Protein AF-X8DAQ8-F1 (afdb_monomer_lite)

Foldseek 3Di:
DCVQLNCALLNDDDPVNVVLCVLQCVLVDPVVVVVLVPVPQVVLQCVLCVVCVVVVDDPCLVSPLQQRLLRSVCVQQVHDPVCSVVLSVLLVQLVCCLPPVVSNNVSSVVLLVVLVVVLVVCLVPNDNHSSVSLNPGDDPNDHDDSSHSSSHSSVVNSVSRQQRSVLVVQLVVVCVVPVVNVVVCVVDVVCVVVSSVVSCVVDNSDPDDDDFDCAFDADPNDTDHGDDPDPPDDPPPDPDDDDPDPDDPDDDDDDDDDD

Radius of gyration: 21.94 Å; chains: 1; bounding box: 78×51×59 Å

Structure (mmCIF, N/CA/C/O backbone):
data_AF-X8DAQ8-F1
#
_entry.id   AF-X8DAQ8-F1
#
loop_
_atom_site.group_PDB
_atom_site.id
_atom_site.type_symbol
_atom_site.label_atom_id
_atom_site.label_alt_id
_atom_site.label_comp_id
_atom_site.label_asym_id
_atom_site.label_entity_id
_atom_site.label_seq_id
_atom_site.pdbx_PDB_ins_code
_atom_site.Cartn_x
_atom_site.Cartn_y
_atom_site.Cartn_z
_atom_site.occupancy
_atom_site.B_iso_or_equiv
_atom_site.auth_seq_id
_atom_site.auth_comp_id
_atom_site.auth_asym_id
_atom_site.auth_atom_id
_atom_site.pdbx_PDB_model_num
ATOM 1 N N . MET A 1 1 ? -2.170 10.770 13.118 1.00 60.72 1 MET A N 1
ATOM 2 C CA . MET A 1 1 ? -3.145 10.767 12.004 1.00 60.72 1 MET A CA 1
ATOM 3 C C . MET A 1 1 ? -4.575 10.579 12.511 1.00 60.72 1 MET A C 1
ATOM 5 O O . MET A 1 1 ? -5.495 10.818 11.743 1.00 60.72 1 MET A O 1
ATOM 9 N N . GLY A 1 2 ? -4.765 10.246 13.795 1.00 69.12 2 GLY A N 1
ATOM 10 C CA . GLY A 1 2 ? -6.047 10.038 14.473 1.00 69.12 2 GLY A CA 1
ATOM 11 C C . GLY A 1 2 ? -7.200 10.975 14.096 1.00 69.12 2 GLY A C 1
ATOM 12 O O . GLY A 1 2 ? -8.256 10.475 13.724 1.00 69.12 2 GLY A O 1
ATOM 13 N N . PRO A 1 3 ? -7.033 12.312 14.102 1.00 70.69 3 PRO A N 1
ATOM 14 C CA . PRO A 1 3 ? -8.122 13.223 13.728 1.00 70.69 3 PRO A CA 1
ATOM 15 C C . PRO A 1 3 ? -8.557 13.113 12.258 1.00 70.69 3 PRO A C 1
ATOM 17 O O . PRO A 1 3 ? -9.674 13.482 11.912 1.00 70.69 3 PRO A O 1
ATOM 20 N N . VAL A 1 4 ? -7.674 12.607 11.396 1.00 77.81 4 VAL A N 1
ATOM 21 C CA . VAL A 1 4 ? -7.887 12.483 9.952 1.00 77.81 4 VAL A CA 1
ATOM 22 C C . VAL A 1 4 ? -8.410 11.095 9.621 1.00 77.81 4 VAL A C 1
ATOM 24 O O . VAL A 1 4 ? -9.483 10.962 9.051 1.00 77.81 4 VAL A O 1
ATOM 27 N N . MET A 1 5 ? -7.688 10.042 9.994 1.00 81.81 5 MET A N 1
ATOM 28 C CA . MET A 1 5 ? -8.031 8.670 9.609 1.00 81.81 5 MET A CA 1
ATOM 29 C C . MET A 1 5 ? -8.895 7.951 10.651 1.00 81.81 5 MET A C 1
ATOM 31 O O . MET A 1 5 ? -9.480 6.929 10.338 1.00 81.81 5 MET A O 1
ATOM 35 N N . GLY A 1 6 ? -9.037 8.479 11.866 1.00 84.25 6 GLY A N 1
ATOM 36 C CA . GLY A 1 6 ? -9.518 7.707 13.013 1.00 84.25 6 GLY A CA 1
ATOM 37 C C . GLY A 1 6 ? -8.377 6.947 13.689 1.00 84.25 6 GLY A C 1
ATOM 38 O O . GLY A 1 6 ? -7.219 7.045 13.280 1.00 84.25 6 GLY A O 1
ATOM 39 N N . ARG A 1 7 ? -8.698 6.204 14.750 1.00 85.88 7 ARG A N 1
ATOM 40 C CA . ARG A 1 7 ? -7.713 5.463 15.546 1.00 85.88 7 ARG A CA 1
ATOM 41 C C . ARG A 1 7 ? -7.257 4.220 14.783 1.00 85.88 7 ARG A C 1
ATOM 43 O O . ARG A 1 7 ? -7.925 3.192 14.787 1.00 85.88 7 ARG A O 1
ATOM 50 N N . THR A 1 8 ? -6.145 4.347 14.067 1.00 88.75 8 THR A N 1
ATOM 51 C CA . THR A 1 8 ? -5.667 3.296 13.154 1.00 88.75 8 THR A CA 1
ATOM 52 C C . THR A 1 8 ? -4.827 2.242 13.869 1.00 88.75 8 THR A C 1
ATOM 54 O O . THR A 1 8 ? -4.268 2.503 14.932 1.00 88.75 8 THR A O 1
ATOM 57 N N . LEU A 1 9 ? -4.624 1.087 13.224 1.00 88.62 9 LEU A N 1
ATOM 58 C CA . LEU A 1 9 ? -3.734 0.034 13.720 1.00 88.62 9 LEU A CA 1
ATOM 59 C C . LEU A 1 9 ? -2.313 0.543 14.033 1.00 88.62 9 LEU A C 1
ATOM 61 O O . LEU A 1 9 ? -1.682 0.054 14.961 1.00 88.62 9 LEU A O 1
ATOM 65 N N . LEU A 1 10 ? -1.820 1.555 13.309 1.00 88.38 10 LEU A N 1
ATOM 66 C CA . LEU A 1 10 ? -0.493 2.137 13.544 1.00 88.38 10 LEU A CA 1
ATOM 67 C C . LEU A 1 10 ? -0.393 2.956 14.843 1.00 88.38 10 LEU A C 1
ATOM 69 O O . LEU A 1 10 ? 0.714 3.276 15.270 1.00 88.38 10 LEU A O 1
ATOM 73 N N . GLU A 1 11 ? -1.528 3.317 15.443 1.00 85.62 11 GLU A N 1
ATOM 74 C CA . GLU A 1 11 ? -1.626 4.110 16.676 1.00 85.62 11 GLU A CA 1
ATOM 75 C C . GLU A 1 11 ? -1.989 3.247 17.899 1.00 85.62 11 GLU A C 1
ATOM 77 O O . GLU A 1 11 ? -2.034 3.754 19.019 1.00 85.62 11 GLU A O 1
ATOM 82 N N . LEU A 1 12 ? -2.262 1.953 17.697 1.00 89.50 12 LEU A N 1
ATOM 83 C CA . LEU A 1 12 ? -2.579 1.009 18.765 1.00 89.50 12 LEU A CA 1
ATOM 84 C C . LEU A 1 12 ? -1.308 0.371 19.334 1.00 89.50 12 LEU A C 1
ATOM 86 O O . LEU A 1 12 ? -0.326 0.146 18.627 1.00 89.50 12 LEU A O 1
ATOM 90 N N . GLU A 1 13 ? -1.360 -0.015 20.608 1.00 89.94 13 GLU A N 1
ATOM 91 C CA . GLU A 1 13 ? -0.249 -0.663 21.307 1.00 89.94 13 GLU A CA 1
ATOM 92 C C . GLU A 1 13 ? -0.685 -1.983 21.964 1.00 89.94 13 GLU A C 1
ATOM 94 O O . GLU A 1 13 ? -1.869 -2.258 22.171 1.00 89.94 13 GLU A O 1
ATOM 99 N N . GLY A 1 14 ? 0.289 -2.832 22.301 1.00 92.19 14 GLY A N 1
ATOM 100 C CA . GLY A 1 14 ? 0.079 -3.994 23.165 1.00 92.19 14 GLY A CA 1
ATOM 101 C C . GLY A 1 14 ? -1.035 -4.948 22.714 1.00 92.19 14 GLY A C 1
ATOM 102 O O . GLY A 1 14 ? -1.012 -5.478 21.602 1.00 92.19 14 GLY A O 1
ATOM 103 N N . ALA A 1 15 ? -1.962 -5.242 23.630 1.00 91.50 15 ALA A N 1
ATOM 104 C CA . ALA A 1 15 ? -3.052 -6.192 23.404 1.00 91.50 15 ALA A CA 1
ATOM 105 C C . ALA A 1 15 ? -4.083 -5.678 22.392 1.00 91.50 15 ALA A C 1
ATOM 107 O O . ALA A 1 15 ? -4.555 -6.454 21.568 1.00 91.50 15 ALA A O 1
ATOM 108 N N . GLU A 1 16 ? -4.366 -4.377 22.409 1.00 89.81 16 GLU A N 1
ATOM 109 C CA . GLU A 1 16 ? -5.332 -3.747 21.511 1.00 89.81 16 GLU A CA 1
ATOM 110 C C . GLU A 1 16 ? -4.856 -3.801 20.056 1.00 89.81 16 GLU A C 1
ATOM 112 O O . GLU A 1 16 ? -5.595 -4.233 19.173 1.00 89.81 16 GLU A O 1
ATOM 117 N N . HIS A 1 17 ? -3.574 -3.493 19.817 1.00 92.38 17 HIS A N 1
ATOM 118 C CA . HIS A 1 17 ? -2.960 -3.682 18.502 1.00 92.38 17 HIS A CA 1
ATOM 119 C C . HIS A 1 17 ? -3.057 -5.137 18.038 1.00 92.38 17 HIS A C 1
ATOM 121 O O . HIS A 1 17 ? -3.387 -5.396 16.885 1.00 92.38 17 HIS A O 1
ATOM 127 N N . ARG A 1 18 ? -2.776 -6.108 18.920 1.00 91.81 18 ARG A N 1
ATOM 128 C CA . ARG A 1 18 ? -2.846 -7.533 18.558 1.00 91.81 18 ARG A CA 1
ATOM 129 C C . ARG A 1 18 ? -4.266 -7.964 18.196 1.00 91.81 18 ARG A C 1
ATOM 131 O O . ARG A 1 18 ? -4.416 -8.656 17.195 1.00 91.81 18 ARG A O 1
ATOM 138 N N . ALA A 1 19 ? -5.269 -7.542 18.963 1.00 89.19 19 ALA A N 1
ATOM 139 C CA . ALA A 1 19 ? -6.670 -7.866 18.705 1.00 89.19 19 ALA A CA 1
ATOM 140 C C . ALA A 1 19 ? -7.154 -7.257 17.379 1.00 89.19 19 ALA A C 1
ATOM 142 O O . ALA A 1 19 ? -7.627 -7.980 16.504 1.00 89.19 19 ALA A O 1
ATOM 143 N N . SER A 1 20 ? -6.932 -5.954 17.175 1.00 88.06 20 SER A N 1
ATOM 144 C CA . SER A 1 20 ? -7.289 -5.276 15.922 1.00 88.06 20 SER A CA 1
ATOM 145 C C . SER A 1 20 ? -6.539 -5.872 14.721 1.00 88.06 20 SER A C 1
ATOM 147 O O . SER A 1 20 ? -7.142 -6.178 13.691 1.00 88.06 20 SER A O 1
ATOM 149 N N . ARG A 1 21 ? -5.233 -6.156 14.863 1.00 91.12 21 ARG A N 1
ATOM 150 C CA . ARG A 1 21 ? -4.435 -6.814 13.814 1.00 91.12 21 ARG A CA 1
ATOM 151 C C . ARG A 1 21 ? -4.971 -8.199 13.476 1.00 91.12 21 ARG A C 1
ATOM 153 O O . ARG A 1 21 ? -4.962 -8.566 12.303 1.00 91.12 21 ARG A O 1
ATOM 160 N N . ALA A 1 22 ? -5.407 -8.970 14.469 1.00 89.12 22 ALA A N 1
ATOM 161 C CA . ALA A 1 22 ? -5.954 -10.303 14.250 1.00 89.12 22 ALA A CA 1
ATOM 162 C C . ALA A 1 22 ? -7.235 -10.254 13.404 1.00 89.12 22 ALA A C 1
ATOM 164 O O . ALA A 1 22 ? -7.388 -11.093 12.524 1.00 89.12 22 ALA A O 1
ATOM 165 N N . LEU A 1 23 ? -8.088 -9.239 13.588 1.00 87.69 23 LEU A N 1
ATOM 166 C CA . LEU A 1 23 ? -9.325 -9.064 12.814 1.00 87.69 23 LEU A CA 1
ATOM 167 C C . LEU A 1 23 ? -9.078 -8.706 11.339 1.00 87.69 23 LEU A C 1
ATOM 169 O O . LEU A 1 23 ? -9.885 -9.061 10.483 1.00 87.69 23 LEU A O 1
ATOM 173 N N . VAL A 1 24 ? -7.971 -8.027 11.019 1.00 87.50 24 VAL A N 1
ATOM 174 C CA . VAL A 1 24 ? -7.673 -7.575 9.641 1.00 87.50 24 VAL A CA 1
ATOM 175 C C . VAL A 1 24 ? -6.665 -8.454 8.895 1.00 87.50 24 VAL A C 1
ATOM 177 O O . VAL A 1 24 ? -6.648 -8.470 7.667 1.00 87.50 24 VAL A O 1
ATOM 180 N N . SER A 1 25 ? -5.815 -9.202 9.607 1.00 86.75 25 SER A N 1
ATOM 181 C CA . SER A 1 25 ? -4.764 -10.039 9.000 1.00 86.75 25 SER A CA 1
ATOM 182 C C . SER A 1 25 ? -5.277 -11.150 8.068 1.00 86.75 25 SER A C 1
ATOM 184 O O . SER A 1 25 ? -4.593 -11.418 7.076 1.00 86.75 25 SER A O 1
ATOM 186 N N . PRO A 1 26 ? -6.440 -11.797 8.308 1.00 85.25 26 PRO A N 1
ATOM 187 C CA . PRO A 1 26 ? -6.986 -12.800 7.392 1.00 85.25 26 PRO A CA 1
ATOM 188 C C . PRO A 1 26 ? -7.178 -12.275 5.967 1.00 85.25 26 PRO A C 1
ATOM 190 O O . PRO A 1 26 ? -6.996 -13.031 5.012 1.00 85.25 26 PRO A O 1
ATOM 193 N N . SER A 1 27 ? -7.442 -10.974 5.820 1.00 83.88 27 SER A N 1
ATOM 194 C CA . SER A 1 27 ? -7.577 -10.292 4.533 1.00 83.88 27 SER A CA 1
ATOM 195 C C . SER A 1 27 ? -6.254 -10.112 3.776 1.00 83.88 27 SER A C 1
ATOM 197 O O . SER A 1 27 ? -6.266 -9.596 2.668 1.00 83.88 27 SER A O 1
ATOM 199 N N . PHE A 1 28 ? -5.113 -10.519 4.345 1.00 84.88 28 PHE A N 1
ATOM 200 C CA . PHE A 1 28 ? -3.781 -10.431 3.724 1.00 84.88 28 PHE A CA 1
ATOM 201 C C . PHE A 1 28 ? -3.002 -11.753 3.812 1.00 84.88 28 PHE A C 1
ATOM 203 O O . PHE A 1 28 ? -1.773 -11.772 3.749 1.00 84.88 28 PHE A O 1
ATOM 210 N N . ARG A 1 29 ? -3.699 -12.882 3.989 1.00 84.31 29 ARG A N 1
ATOM 211 C CA . ARG A 1 29 ? -3.071 -14.212 4.039 1.00 84.31 29 ARG A CA 1
ATOM 212 C C . ARG A 1 29 ? -2.423 -14.589 2.701 1.00 84.31 29 ARG A C 1
ATOM 214 O O . ARG A 1 29 ? -2.932 -14.232 1.643 1.00 84.31 29 ARG A O 1
ATOM 221 N N . THR A 1 30 ? -1.350 -15.382 2.748 1.00 79.75 30 THR A N 1
ATOM 222 C CA . THR A 1 30 ? -0.538 -15.772 1.577 1.00 79.75 30 THR A CA 1
ATOM 223 C C . THR A 1 30 ? -1.363 -16.298 0.404 1.00 79.75 30 THR A C 1
ATOM 225 O O . THR A 1 30 ? -1.152 -15.867 -0.722 1.00 79.75 30 THR A O 1
ATOM 228 N N . THR A 1 31 ? -2.350 -17.158 0.662 1.00 79.62 31 THR A N 1
ATOM 229 C CA . THR A 1 31 ? -3.203 -17.726 -0.393 1.00 79.62 31 THR A CA 1
ATOM 230 C C . THR A 1 31 ? -4.009 -16.665 -1.144 1.00 79.62 31 THR A C 1
ATOM 232 O O . THR A 1 31 ? -4.203 -16.768 -2.350 1.00 79.62 31 THR A O 1
ATOM 235 N N . LEU A 1 32 ? -4.456 -15.616 -0.449 1.00 85.06 32 LEU A N 1
ATOM 236 C CA . LEU A 1 32 ? -5.177 -14.506 -1.065 1.00 85.06 32 LEU A CA 1
ATOM 237 C C . LEU A 1 32 ? -4.227 -13.599 -1.857 1.00 85.06 32 LEU A C 1
ATOM 239 O O . LEU A 1 32 ? -4.583 -13.147 -2.938 1.00 85.06 32 LEU A O 1
ATOM 243 N N . LEU A 1 33 ? -3.002 -13.397 -1.361 1.00 87.06 33 LEU A N 1
ATOM 244 C CA . LEU A 1 33 ? -1.958 -12.662 -2.081 1.00 87.06 33 LEU A CA 1
ATOM 245 C C . LEU A 1 33 ? -1.550 -13.369 -3.382 1.00 87.06 33 LEU A C 1
ATOM 247 O O . LEU A 1 33 ? -1.360 -12.705 -4.397 1.00 87.06 33 LEU A O 1
ATOM 251 N N . GLU A 1 34 ? -1.439 -14.699 -3.369 1.00 88.50 34 GLU A N 1
ATOM 252 C CA . GLU A 1 34 ? -1.172 -15.504 -4.569 1.00 88.50 34 GLU A CA 1
ATOM 253 C C . GLU A 1 34 ? -2.309 -15.386 -5.585 1.00 88.50 34 GLU A C 1
ATOM 255 O O . GLU A 1 34 ? -2.043 -15.145 -6.761 1.00 88.50 34 GLU A O 1
ATOM 260 N N . ARG A 1 35 ? -3.569 -15.450 -5.130 1.00 89.38 35 ARG A N 1
ATOM 261 C CA . ARG A 1 35 ? -4.736 -15.224 -5.994 1.00 89.38 35 ARG A CA 1
ATOM 262 C C . ARG A 1 35 ? -4.732 -13.817 -6.594 1.00 89.38 35 ARG A C 1
ATOM 264 O O . ARG A 1 35 ? -4.900 -13.651 -7.797 1.00 89.38 35 ARG A O 1
ATOM 271 N N . TRP A 1 36 ? -4.503 -12.791 -5.773 1.00 90.88 36 TRP A N 1
ATOM 272 C CA . TRP A 1 36 ? -4.425 -11.409 -6.248 1.00 90.88 36 TRP A CA 1
ATOM 273 C C . TRP A 1 36 ? -3.281 -11.198 -7.225 1.00 90.88 36 TRP A C 1
ATOM 275 O O . TRP A 1 36 ? -3.431 -10.419 -8.160 1.00 90.88 36 TRP A O 1
ATOM 285 N N . ARG A 1 37 ? -2.149 -11.879 -7.041 1.00 90.50 37 ARG A N 1
ATOM 286 C CA . ARG A 1 37 ? -1.042 -11.799 -7.986 1.00 90.50 37 ARG A CA 1
ATOM 287 C C . ARG A 1 37 ? -1.507 -12.180 -9.394 1.00 90.50 37 ARG A C 1
ATOM 289 O O . ARG A 1 37 ? -1.365 -11.355 -10.293 1.00 90.50 37 ARG A O 1
ATOM 296 N N . SER A 1 38 ? -2.059 -13.380 -9.565 1.00 90.25 38 SER A N 1
ATOM 297 C CA . SER A 1 38 ? -2.419 -13.908 -10.887 1.00 90.25 38 SER A CA 1
ATOM 298 C C . SER A 1 38 ? -3.680 -13.266 -11.466 1.00 90.25 38 SER A C 1
ATOM 300 O O . SER A 1 38 ? -3.719 -12.928 -12.642 1.00 90.25 38 SER A O 1
ATOM 302 N N . GLU A 1 39 ? -4.720 -13.069 -10.656 1.00 91.06 39 GLU A N 1
ATOM 303 C CA . GLU A 1 39 ? -6.033 -12.633 -11.157 1.00 91.06 39 GLU A CA 1
ATOM 304 C C . GLU A 1 39 ? -6.176 -11.110 -11.261 1.00 91.06 39 GLU A C 1
ATOM 306 O O . GLU A 1 39 ? -7.078 -10.612 -11.936 1.00 91.06 39 GLU A O 1
ATOM 311 N N . LEU A 1 40 ? -5.318 -10.351 -10.574 1.00 92.56 40 LEU A N 1
ATOM 312 C CA . LEU A 1 40 ? -5.508 -8.913 -10.401 1.00 92.56 40 LEU A CA 1
ATOM 313 C C . LEU A 1 40 ? -4.248 -8.106 -10.710 1.00 92.56 40 LEU A C 1
ATOM 315 O O . LEU A 1 40 ? -4.326 -7.173 -11.506 1.00 92.56 40 LEU A O 1
ATOM 319 N N . VAL A 1 41 ? -3.099 -8.435 -10.118 1.00 95.06 41 VAL A N 1
ATOM 320 C CA . VAL A 1 41 ? -1.866 -7.653 -10.298 1.00 95.06 41 VAL A CA 1
ATOM 321 C C . VAL A 1 41 ? -1.307 -7.841 -11.703 1.00 95.06 41 VAL A C 1
ATOM 323 O O . VAL A 1 41 ? -1.060 -6.841 -12.370 1.00 95.06 41 VAL A O 1
ATOM 326 N N . GLU A 1 42 ? -1.142 -9.085 -12.161 1.00 95.38 42 GLU A N 1
ATOM 327 C CA . GLU A 1 42 ? -0.636 -9.389 -13.509 1.00 95.38 42 GLU A CA 1
ATOM 328 C C . GLU A 1 42 ? -1.552 -8.779 -14.580 1.00 95.38 42 GLU A C 1
ATOM 330 O O . GLU A 1 42 ? -1.082 -8.002 -15.404 1.00 95.38 42 GLU A O 1
ATOM 335 N N . VAL A 1 43 ? -2.873 -8.959 -14.457 1.00 95.06 43 VAL A N 1
ATOM 336 C CA . VAL A 1 43 ? -3.867 -8.352 -15.363 1.00 95.06 43 VAL A CA 1
ATOM 337 C C . VAL A 1 43 ? -3.750 -6.825 -15.422 1.00 95.06 43 VAL A C 1
ATOM 339 O O . VAL A 1 43 ? -3.721 -6.247 -16.506 1.00 95.06 43 VAL A O 1
ATOM 342 N N . VAL A 1 44 ? -3.681 -6.145 -14.271 1.00 95.12 44 VAL A N 1
ATOM 343 C CA . VAL A 1 44 ? -3.544 -4.678 -14.236 1.00 95.12 44 VAL A CA 1
ATOM 344 C C . VAL A 1 44 ? -2.217 -4.240 -14.853 1.00 95.12 44 VAL A C 1
ATOM 346 O O . VAL A 1 44 ? -2.184 -3.251 -15.582 1.00 95.12 44 VAL A O 1
ATOM 349 N N . VAL A 1 45 ? -1.123 -4.939 -14.558 1.00 96.56 45 VAL A N 1
ATOM 350 C CA . VAL A 1 45 ? 0.205 -4.613 -15.088 1.00 96.56 45 VAL A CA 1
ATOM 351 C C . VAL A 1 45 ? 0.238 -4.776 -16.607 1.00 96.56 45 VAL A C 1
ATOM 353 O O . VAL A 1 45 ? 0.666 -3.842 -17.288 1.00 96.56 45 VAL A O 1
ATOM 356 N N . ASP A 1 46 ? -0.278 -5.885 -17.129 1.00 97.19 46 ASP A N 1
ATOM 357 C CA . ASP A 1 46 ? -0.337 -6.169 -18.564 1.00 97.19 46 ASP A CA 1
ATOM 358 C C . ASP A 1 46 ? -1.226 -5.148 -19.290 1.00 97.19 46 ASP A C 1
ATOM 360 O O . ASP A 1 46 ? -0.765 -4.498 -20.229 1.00 97.19 46 ASP A O 1
ATOM 364 N N . GLU A 1 47 ? -2.439 -4.873 -18.776 1.00 95.69 47 GLU A N 1
ATOM 365 C CA . GLU A 1 47 ? -3.338 -3.832 -19.311 1.00 95.69 47 GLU A CA 1
ATOM 366 C C . GLU A 1 47 ? -2.634 -2.467 -19.416 1.00 95.69 47 GLU A C 1
ATOM 368 O O . GLU A 1 47 ? -2.875 -1.696 -20.347 1.00 95.69 47 GLU A O 1
ATOM 373 N N . LEU A 1 48 ? -1.795 -2.113 -18.437 1.00 95.88 48 LEU A N 1
ATOM 374 C CA . LEU A 1 48 ? -1.091 -0.834 -18.434 1.00 95.88 48 LEU A CA 1
ATOM 375 C C . LEU A 1 48 ? 0.056 -0.814 -19.444 1.00 95.88 48 LEU A C 1
ATOM 377 O O . LEU A 1 48 ? 0.202 0.197 -20.139 1.00 95.88 48 LEU A O 1
ATOM 381 N N . ILE A 1 49 ? 0.834 -1.899 -19.520 1.00 97.62 49 ILE A N 1
ATOM 382 C CA . ILE A 1 49 ? 1.972 -2.058 -20.434 1.00 97.62 49 ILE A CA 1
ATOM 383 C C . ILE A 1 49 ? 1.502 -2.067 -21.890 1.00 97.62 49 ILE A C 1
ATOM 385 O O . ILE A 1 49 ? 2.064 -1.338 -22.714 1.00 97.62 49 ILE A O 1
ATOM 389 N N . ASP A 1 50 ? 0.427 -2.789 -22.203 1.00 97.81 50 ASP A N 1
ATOM 390 C CA . ASP A 1 50 ? -0.116 -2.922 -23.561 1.00 97.81 50 ASP A CA 1
ATOM 391 C C . ASP A 1 50 ? -0.518 -1.580 -24.187 1.00 97.81 50 ASP A C 1
ATOM 393 O O . ASP A 1 50 ? -0.451 -1.397 -25.405 1.00 97.81 50 ASP A O 1
ATOM 397 N N . ARG A 1 51 ? -0.865 -0.578 -23.368 1.00 96.19 51 ARG A N 1
ATOM 398 C CA . ARG A 1 51 ? -1.201 0.774 -23.853 1.00 96.19 51 ARG A CA 1
ATOM 399 C C . ARG A 1 51 ? -0.003 1.525 -24.420 1.00 96.19 51 ARG A C 1
ATOM 401 O O . ARG A 1 51 ? -0.182 2.444 -25.221 1.00 96.19 51 ARG A O 1
ATOM 408 N N . PHE A 1 52 ? 1.213 1.196 -23.988 1.00 97.19 52 PHE A N 1
ATOM 409 C CA . PHE A 1 52 ? 2.411 1.926 -24.393 1.00 97.19 52 PHE A CA 1
ATOM 410 C C . PHE A 1 52 ? 3.463 1.086 -25.104 1.00 97.19 52 PHE A C 1
ATOM 412 O O . PHE A 1 52 ? 4.240 1.662 -25.868 1.00 97.19 52 PHE A O 1
ATOM 419 N N . ALA A 1 53 ? 3.465 -0.235 -24.932 1.00 97.38 53 ALA A N 1
ATOM 420 C CA . ALA A 1 53 ? 4.418 -1.128 -25.580 1.00 97.38 53 ALA A CA 1
ATOM 421 C C . ALA A 1 53 ? 4.477 -0.945 -27.115 1.00 97.38 53 ALA A C 1
ATOM 423 O O . ALA A 1 53 ? 5.587 -0.773 -27.626 1.00 97.38 53 ALA A O 1
ATOM 424 N N . PRO A 1 54 ? 3.352 -0.821 -27.860 1.00 97.94 54 PRO A N 1
ATOM 425 C CA . PRO A 1 54 ? 3.393 -0.613 -29.314 1.00 97.94 54 PRO A CA 1
ATOM 426 C C . PRO A 1 54 ? 4.058 0.700 -29.750 1.00 97.94 54 PRO A C 1
ATOM 428 O O . PRO A 1 54 ? 4.517 0.818 -30.882 1.00 97.94 54 PRO A O 1
ATOM 431 N N . ARG A 1 55 ? 4.114 1.708 -28.867 1.00 97.50 55 ARG A N 1
ATOM 432 C CA . ARG A 1 55 ? 4.752 3.001 -29.162 1.00 97.50 55 ARG A CA 1
ATOM 433 C C . ARG A 1 55 ? 6.274 2.954 -29.008 1.00 97.50 55 ARG A C 1
ATOM 435 O O . ARG A 1 55 ? 6.940 3.894 -29.440 1.00 97.50 55 ARG A O 1
ATOM 442 N N . GLY A 1 56 ? 6.813 1.930 -28.338 1.00 95.94 56 GLY A N 1
ATOM 443 C CA . GLY A 1 56 ? 8.240 1.805 -28.021 1.00 95.94 56 GLY A CA 1
ATOM 444 C C . GLY A 1 56 ? 8.781 2.868 -27.053 1.00 95.94 56 GLY A C 1
ATOM 445 O O . GLY A 1 56 ? 9.991 2.969 -26.876 1.00 95.94 56 GLY A O 1
ATOM 446 N N . ARG A 1 57 ? 7.909 3.685 -26.445 1.00 96.25 57 ARG A N 1
ATOM 447 C CA . ARG A 1 57 ? 8.264 4.735 -25.477 1.00 96.25 57 ARG A CA 1
ATOM 448 C C . ARG A 1 57 ? 7.109 5.022 -24.518 1.00 96.25 57 ARG A C 1
ATOM 450 O O . ARG A 1 57 ? 5.947 4.924 -24.915 1.00 96.25 57 ARG A O 1
ATOM 457 N N . ALA A 1 58 ? 7.440 5.431 -23.296 1.00 97.00 58 ALA A N 1
ATOM 458 C CA . ALA A 1 58 ? 6.479 5.822 -22.268 1.00 97.00 58 ALA A CA 1
ATOM 459 C C . ALA A 1 58 ? 7.123 6.746 -21.226 1.00 97.00 58 ALA A C 1
ATOM 461 O O . ALA A 1 58 ? 8.328 6.678 -20.988 1.00 97.00 58 ALA A O 1
ATOM 462 N N . GLU A 1 59 ? 6.301 7.557 -20.569 1.00 96.44 59 GLU A N 1
ATOM 463 C CA . GLU A 1 59 ? 6.619 8.160 -19.278 1.00 96.44 59 GLU A CA 1
ATOM 464 C C . GLU A 1 59 ? 6.187 7.170 -18.181 1.00 96.44 59 GLU A C 1
ATOM 466 O O . GLU A 1 59 ? 5.009 7.066 -17.836 1.00 96.44 59 GLU A O 1
ATOM 471 N N . LEU A 1 60 ? 7.137 6.367 -17.693 1.00 96.38 60 LEU A N 1
ATOM 472 C CA . LEU A 1 60 ? 6.851 5.204 -16.844 1.00 96.38 60 LEU A CA 1
ATOM 473 C C . LEU A 1 60 ? 6.237 5.568 -15.490 1.00 96.38 60 LEU A C 1
ATOM 475 O O . LEU A 1 60 ? 5.547 4.730 -14.910 1.00 96.38 60 LEU A O 1
ATOM 479 N N . VAL A 1 61 ? 6.433 6.789 -14.988 1.00 93.75 61 VAL A N 1
ATOM 480 C CA . VAL A 1 61 ? 5.782 7.224 -13.751 1.00 93.75 61 VAL A CA 1
ATOM 481 C C . VAL A 1 61 ? 4.282 7.359 -13.973 1.00 93.75 61 VAL A C 1
ATOM 483 O O . VAL A 1 61 ? 3.491 6.588 -13.432 1.00 93.75 61 VAL A O 1
ATOM 486 N N . ARG A 1 62 ? 3.872 8.299 -14.818 1.00 91.50 62 ARG A N 1
ATOM 487 C CA . ARG A 1 62 ? 2.473 8.636 -15.073 1.00 91.50 62 ARG A CA 1
ATOM 488 C C . ARG A 1 62 ? 1.718 7.503 -15.750 1.00 91.50 62 ARG A C 1
ATOM 490 O O . ARG A 1 62 ? 0.540 7.304 -15.459 1.00 91.50 62 ARG A O 1
ATOM 497 N N . GLU A 1 63 ? 2.357 6.798 -16.680 1.00 94.44 63 GLU A N 1
ATOM 498 C CA . GLU A 1 63 ? 1.681 5.802 -17.515 1.00 94.44 63 GLU A CA 1
ATOM 499 C C . GLU A 1 63 ? 1.653 4.403 -16.883 1.00 94.44 63 GLU A C 1
ATOM 501 O O . GLU A 1 63 ? 0.800 3.596 -17.268 1.00 94.44 63 GLU A O 1
ATOM 506 N N . PHE A 1 64 ? 2.520 4.131 -15.895 1.00 95.81 64 PHE A N 1
ATOM 507 C CA . PHE A 1 64 ? 2.649 2.813 -15.269 1.00 95.81 64 PHE A CA 1
ATOM 508 C C . PHE A 1 64 ? 2.716 2.854 -13.735 1.00 95.81 64 PHE A C 1
ATOM 510 O O . PHE A 1 64 ? 1.729 2.503 -13.083 1.00 95.81 64 PHE A O 1
ATOM 517 N N . THR A 1 65 ? 3.836 3.275 -13.136 1.00 94.94 65 THR A N 1
ATOM 518 C CA . THR A 1 65 ? 4.092 3.065 -11.697 1.00 94.94 65 THR A CA 1
ATOM 519 C C . THR A 1 65 ? 3.149 3.844 -10.791 1.00 94.94 65 THR A C 1
ATOM 521 O O . THR A 1 65 ? 2.851 3.389 -9.693 1.00 94.94 65 THR A O 1
ATOM 524 N N . PHE A 1 66 ? 2.643 4.991 -11.239 1.00 89.38 66 PHE A N 1
ATOM 525 C CA . PHE A 1 66 ? 1.659 5.782 -10.504 1.00 89.38 66 PHE A CA 1
ATOM 526 C C . PHE A 1 66 ? 0.238 5.214 -10.639 1.00 89.38 66 PHE A C 1
ATOM 528 O O . PHE A 1 66 ? -0.602 5.413 -9.763 1.00 89.38 66 PHE A O 1
ATOM 535 N N . ALA A 1 67 ? -0.044 4.508 -11.738 1.00 89.75 67 ALA A N 1
ATOM 536 C CA . ALA A 1 67 ? -1.372 4.003 -12.064 1.00 89.75 67 ALA A CA 1
ATOM 537 C C . ALA A 1 67 ? -1.638 2.605 -11.490 1.00 89.75 67 ALA A C 1
ATOM 539 O O . ALA A 1 67 ? -2.727 2.366 -10.973 1.00 89.75 67 ALA A O 1
ATOM 540 N N . PHE A 1 68 ? -0.685 1.672 -11.570 1.00 93.44 68 PHE A N 1
ATOM 541 C CA . PHE A 1 68 ? -0.951 0.284 -11.177 1.00 93.44 68 PHE A CA 1
ATOM 542 C C . PHE A 1 68 ? -1.313 0.111 -9.690 1.00 93.44 68 PHE A C 1
ATOM 544 O O . PHE A 1 68 ? -2.276 -0.610 -9.425 1.00 93.44 68 PHE A O 1
ATOM 551 N N . PRO A 1 69 ? -0.664 0.783 -8.712 1.00 92.88 69 PRO A N 1
ATOM 552 C CA . PRO A 1 69 ? -0.938 0.517 -7.303 1.00 92.88 69 PRO A CA 1
ATOM 553 C C . PRO A 1 69 ? -2.351 0.935 -6.903 1.00 92.88 69 PRO A C 1
ATOM 555 O O . PRO A 1 69 ? -3.038 0.195 -6.203 1.00 92.88 69 PRO A O 1
ATOM 558 N N . VAL A 1 70 ? -2.827 2.080 -7.416 1.00 90.38 70 VAL A N 1
ATOM 559 C CA . VAL A 1 70 ? -4.195 2.545 -7.145 1.00 90.38 70 VAL A CA 1
ATOM 560 C C . VAL A 1 70 ? -5.241 1.619 -7.752 1.00 90.38 70 VAL A C 1
ATOM 562 O O . VAL A 1 70 ? -6.243 1.335 -7.103 1.00 90.38 70 VAL A O 1
ATOM 565 N N . GLN A 1 71 ? -4.999 1.090 -8.955 1.00 92.19 71 GLN A N 1
ATOM 566 C CA . GLN A 1 71 ? -5.908 0.119 -9.565 1.00 92.19 71 GLN A CA 1
ATOM 567 C C . GLN A 1 71 ? -5.944 -1.188 -8.775 1.00 92.19 71 GLN A C 1
ATOM 569 O O . GLN A 1 71 ? -7.020 -1.738 -8.559 1.00 92.19 71 GLN A O 1
ATOM 574 N N . VAL A 1 72 ? -4.786 -1.658 -8.309 1.00 94.00 72 VAL A N 1
ATOM 575 C CA . VAL A 1 72 ? -4.669 -2.883 -7.514 1.00 94.00 72 VAL A CA 1
ATOM 576 C C . VAL A 1 72 ? -5.428 -2.749 -6.193 1.00 94.00 72 VAL A C 1
ATOM 578 O O . VAL A 1 72 ? -6.328 -3.546 -5.931 1.00 94.00 72 VAL A O 1
ATOM 581 N N . ILE A 1 73 ? -5.130 -1.726 -5.382 1.00 93.00 73 ILE A N 1
ATOM 582 C CA . ILE A 1 73 ? -5.767 -1.583 -4.064 1.00 93.00 73 ILE A CA 1
ATOM 583 C C . ILE A 1 73 ? -7.268 -1.298 -4.180 1.00 93.00 73 ILE A C 1
ATOM 585 O O . ILE A 1 73 ? -8.057 -1.840 -3.410 1.00 93.00 73 ILE A O 1
ATOM 589 N N . ALA A 1 74 ? -7.689 -0.515 -5.178 1.00 92.19 74 ALA A N 1
ATOM 590 C CA . ALA A 1 74 ? -9.100 -0.220 -5.381 1.00 92.19 74 ALA A CA 1
ATOM 591 C C . ALA A 1 74 ? -9.888 -1.462 -5.833 1.00 92.19 74 ALA A C 1
ATOM 593 O O . ALA A 1 74 ? -11.010 -1.654 -5.368 1.00 92.19 74 ALA A O 1
ATOM 594 N N . ARG A 1 75 ? -9.304 -2.344 -6.664 1.00 92.25 75 ARG A N 1
ATOM 595 C CA . ARG A 1 75 ? -9.902 -3.654 -6.989 1.00 92.25 75 ARG A CA 1
ATOM 596 C C . ARG A 1 75 ? -9.971 -4.566 -5.761 1.00 92.25 75 ARG A C 1
ATOM 598 O O . ARG A 1 75 ? -11.018 -5.154 -5.526 1.00 92.25 75 ARG A O 1
ATOM 605 N N . ILE A 1 76 ? -8.909 -4.636 -4.950 1.00 92.56 76 ILE A N 1
ATOM 606 C CA . ILE A 1 76 ? -8.896 -5.403 -3.686 1.00 92.56 76 ILE A CA 1
ATOM 607 C C . ILE A 1 76 ? -10.021 -4.940 -2.746 1.00 92.56 76 ILE A C 1
ATOM 609 O O . ILE A 1 76 ? -10.675 -5.752 -2.094 1.00 92.56 76 ILE A O 1
ATOM 613 N N . MET A 1 77 ? -10.274 -3.632 -2.697 1.00 92.50 77 MET A N 1
ATOM 614 C CA . MET A 1 77 ? -11.351 -3.025 -1.911 1.00 92.50 77 MET A CA 1
ATOM 615 C C . MET A 1 77 ? -12.746 -3.170 -2.539 1.00 92.50 77 MET A C 1
ATOM 617 O O . MET A 1 77 ? -13.718 -2.760 -1.913 1.00 92.50 77 MET A O 1
ATOM 621 N N . GLY A 1 78 ? -12.870 -3.731 -3.745 1.00 91.12 78 GLY A N 1
ATOM 622 C CA . GLY A 1 78 ? -14.155 -3.875 -4.436 1.00 91.12 78 GLY A CA 1
ATOM 623 C C . GLY A 1 78 ? -14.727 -2.559 -4.969 1.00 91.12 78 GLY A C 1
ATOM 624 O O . GLY A 1 78 ? -15.937 -2.439 -5.161 1.00 91.12 78 GLY A O 1
ATOM 625 N N . LEU A 1 79 ? -13.874 -1.554 -5.186 1.00 91.50 79 LEU A N 1
ATOM 626 C CA . LEU A 1 79 ? -14.284 -0.233 -5.651 1.00 91.50 79 LEU A CA 1
ATOM 627 C C . LEU A 1 79 ? -14.433 -0.208 -7.186 1.00 91.50 79 LEU A C 1
ATOM 629 O O . LEU A 1 79 ? -13.638 -0.830 -7.904 1.00 91.50 79 LEU A O 1
ATOM 633 N N . PRO A 1 80 ? -15.406 0.546 -7.725 1.00 90.94 80 PRO A N 1
ATOM 634 C CA . PRO A 1 80 ? -15.658 0.618 -9.158 1.00 90.94 80 PRO A CA 1
ATOM 635 C C . PRO A 1 80 ? -14.531 1.344 -9.906 1.00 90.94 80 PRO A C 1
ATOM 637 O O . PRO A 1 80 ? -14.054 2.403 -9.495 1.00 90.94 80 PRO A O 1
ATOM 640 N N . ARG A 1 81 ? -14.154 0.806 -11.076 1.00 89.12 81 ARG A N 1
ATOM 641 C CA . ARG A 1 81 ? -13.075 1.339 -11.935 1.00 89.12 81 ARG A CA 1
ATOM 642 C C . ARG A 1 81 ? -13.262 2.810 -12.314 1.00 89.12 81 ARG A C 1
ATOM 644 O O . ARG A 1 81 ? -12.276 3.533 -12.443 1.00 89.12 81 ARG A O 1
ATOM 651 N N . ALA A 1 82 ? -14.510 3.251 -12.485 1.00 91.56 82 ALA A N 1
ATOM 652 C CA . ALA A 1 82 ? -14.841 4.631 -12.839 1.00 91.56 82 ALA A CA 1
ATOM 653 C C . ALA A 1 82 ? -14.361 5.650 -11.787 1.00 91.56 82 ALA A C 1
ATOM 655 O O . ALA A 1 82 ? -14.016 6.777 -12.139 1.00 91.56 82 ALA A O 1
ATOM 656 N N . ASP A 1 83 ? -14.259 5.235 -10.522 1.00 91.38 83 ASP A N 1
ATOM 657 C CA . ASP A 1 83 ? -13.900 6.109 -9.406 1.00 91.38 83 ASP A CA 1
ATOM 658 C C . ASP A 1 83 ? -12.395 6.102 -9.084 1.00 91.38 83 ASP A C 1
ATOM 660 O O . ASP A 1 83 ? -11.939 6.870 -8.236 1.00 91.38 83 ASP A O 1
ATOM 664 N N . TYR A 1 84 ? -11.574 5.299 -9.772 1.00 88.56 84 TYR A N 1
ATOM 665 C CA . TYR A 1 84 ? -10.133 5.205 -9.482 1.00 88.56 84 TYR A CA 1
ATOM 666 C C . TYR A 1 84 ? -9.401 6.553 -9.506 1.00 88.56 84 TYR A C 1
ATOM 668 O O . TYR A 1 84 ? -8.652 6.819 -8.563 1.00 88.56 84 TYR A O 1
ATOM 676 N N . PRO A 1 85 ? -9.639 7.459 -10.479 1.00 87.75 85 PRO A N 1
ATOM 677 C CA . PRO 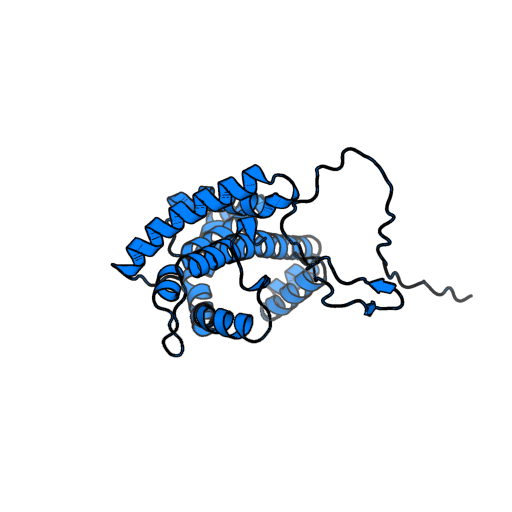A 1 85 ? -9.022 8.786 -10.453 1.00 87.75 85 PRO A CA 1
ATOM 678 C C . PRO A 1 85 ? -9.428 9.614 -9.224 1.00 87.75 85 PRO A C 1
ATOM 680 O O . PRO A 1 85 ? -8.629 10.395 -8.702 1.00 87.75 85 PRO A O 1
ATOM 683 N N . ARG A 1 86 ? -10.667 9.446 -8.736 1.00 90.12 86 ARG A N 1
ATOM 684 C CA . ARG A 1 86 ? -11.156 10.110 -7.521 1.00 90.12 86 ARG A CA 1
ATOM 685 C C . ARG A 1 86 ? -10.429 9.568 -6.291 1.00 90.12 86 ARG A C 1
ATOM 687 O O . ARG A 1 86 ? -9.925 10.375 -5.513 1.00 90.12 86 ARG A O 1
ATOM 694 N N . PHE A 1 87 ? -10.324 8.248 -6.131 1.00 89.25 87 PHE A N 1
ATOM 695 C CA . PHE A 1 87 ? -9.609 7.651 -4.994 1.00 89.25 87 PHE A CA 1
ATOM 696 C C . PHE A 1 87 ? -8.128 7.986 -5.000 1.00 89.25 87 PHE A C 1
ATOM 698 O O . PHE A 1 87 ? -7.572 8.282 -3.947 1.00 89.25 87 PHE A O 1
ATOM 705 N N . GLN A 1 88 ? -7.501 8.008 -6.174 1.00 85.31 88 GLN A N 1
ATOM 706 C CA . GLN A 1 88 ? -6.111 8.414 -6.321 1.00 85.31 88 GLN A CA 1
ATOM 707 C C . GLN A 1 88 ? -5.878 9.819 -5.763 1.00 85.31 88 GLN A C 1
ATOM 709 O O . GLN A 1 88 ? -5.001 10.020 -4.925 1.00 85.31 88 GLN A O 1
ATOM 714 N N . ARG A 1 89 ? -6.702 10.785 -6.188 1.00 89.56 89 ARG A N 1
ATOM 715 C CA . ARG A 1 89 ? -6.623 12.166 -5.706 1.00 89.56 89 ARG A CA 1
ATOM 716 C C . ARG A 1 89 ? -6.861 12.244 -4.199 1.00 89.56 89 ARG A C 1
ATOM 718 O O . ARG A 1 89 ? -6.033 12.811 -3.494 1.00 89.56 89 ARG A O 1
ATOM 725 N N . LEU A 1 90 ? -7.948 11.646 -3.711 1.00 91.44 90 LEU A N 1
ATOM 726 C CA . LEU A 1 90 ? -8.310 11.697 -2.292 1.00 91.44 90 LEU A CA 1
ATOM 727 C C . LEU A 1 90 ? -7.254 11.027 -1.401 1.00 91.44 90 LEU A C 1
ATOM 729 O O . LEU A 1 90 ? -6.993 11.520 -0.312 1.00 91.44 90 LEU A O 1
ATOM 733 N N . SER A 1 91 ? -6.597 9.959 -1.865 1.00 88.50 91 SER A N 1
ATOM 734 C CA . SER A 1 91 ? -5.515 9.283 -1.126 1.00 88.50 91 SER A CA 1
ATOM 735 C C . SER A 1 91 ? -4.313 10.196 -0.901 1.00 88.50 91 SER A C 1
ATOM 737 O O . SER A 1 91 ? -3.750 10.226 0.189 1.00 88.50 91 SER A O 1
ATOM 739 N N . ILE A 1 92 ? -3.930 10.962 -1.923 1.00 87.94 92 ILE A N 1
ATOM 740 C CA . ILE A 1 92 ? -2.815 11.915 -1.842 1.00 87.94 92 ILE A CA 1
ATOM 741 C C . ILE A 1 92 ? -3.196 13.094 -0.944 1.00 87.94 92 ILE A C 1
ATOM 743 O O . ILE A 1 92 ? -2.412 13.518 -0.099 1.00 87.94 92 ILE A O 1
ATOM 747 N N . GLU A 1 93 ? -4.415 13.613 -1.098 1.00 90.75 93 GLU A N 1
ATOM 748 C CA . GLU A 1 93 ? -4.932 14.704 -0.265 1.00 90.75 93 GLU A CA 1
ATOM 749 C C . GLU A 1 93 ? -4.997 14.309 1.213 1.00 90.75 93 GLU A C 1
ATOM 751 O O . GLU A 1 93 ? -4.610 15.097 2.073 1.00 90.75 93 GLU A O 1
ATOM 756 N N . LEU A 1 94 ? -5.387 13.065 1.499 1.00 89.50 94 LEU A N 1
ATOM 757 C CA . LEU A 1 94 ? -5.427 12.498 2.844 1.00 89.50 94 LEU A CA 1
ATOM 758 C C . LEU A 1 94 ? -4.040 12.471 3.514 1.00 89.50 94 LEU A C 1
ATOM 760 O O . LEU A 1 94 ? -3.931 12.729 4.713 1.00 89.50 94 LEU A O 1
ATOM 764 N N . LEU A 1 95 ? -2.977 12.189 2.752 1.00 86.00 95 LEU A N 1
ATOM 765 C CA . LEU A 1 95 ? -1.594 12.206 3.248 1.00 86.00 95 LEU A CA 1
ATOM 766 C C . LEU A 1 95 ? -1.023 13.625 3.397 1.00 86.00 95 LEU A C 1
ATOM 768 O O . LEU A 1 95 ? -0.117 13.846 4.200 1.00 86.00 95 LEU A O 1
ATOM 772 N N . ASN A 1 96 ? -1.578 14.603 2.679 1.00 84.81 96 ASN A N 1
ATOM 773 C CA . ASN A 1 96 ? -1.099 15.986 2.673 1.00 84.81 96 ASN A CA 1
ATOM 774 C C . ASN A 1 96 ? -1.500 16.811 3.905 1.00 84.81 96 ASN A C 1
ATOM 776 O O . ASN A 1 96 ? -1.189 18.000 3.964 1.00 84.81 96 ASN A O 1
ATOM 780 N N . VAL A 1 97 ? -2.115 16.195 4.919 1.00 82.25 97 VAL A N 1
ATOM 781 C CA . VAL A 1 97 ? -2.559 16.868 6.151 1.00 82.25 97 VAL A CA 1
ATOM 782 C C . VAL A 1 97 ? -1.436 17.609 6.897 1.00 82.25 97 VAL A C 1
ATOM 784 O O . VAL A 1 97 ? -1.685 18.562 7.630 1.00 82.25 97 VAL A O 1
ATOM 787 N N . VAL A 1 98 ? -0.181 17.190 6.706 1.00 78.44 98 VAL A N 1
ATOM 788 C CA . VAL A 1 98 ? 0.995 17.854 7.295 1.00 78.44 98 VAL A CA 1
ATOM 789 C C . VAL A 1 98 ? 1.183 19.271 6.738 1.00 78.44 98 VAL A C 1
ATOM 791 O O . VAL A 1 98 ? 1.709 20.137 7.433 1.00 78.44 98 VAL A O 1
ATOM 794 N N . TYR A 1 99 ? 0.747 19.508 5.500 1.00 85.31 99 TYR A N 1
ATOM 795 C CA . TYR A 1 99 ? 0.892 20.781 4.795 1.00 85.31 99 TYR A CA 1
ATOM 796 C C . TYR A 1 99 ? -0.431 21.541 4.670 1.00 85.31 99 TYR A C 1
ATOM 798 O O . TYR A 1 99 ? -0.433 22.768 4.729 1.00 85.31 99 TYR A O 1
ATOM 806 N N . ASP A 1 100 ? -1.540 20.821 4.500 1.00 89.56 100 ASP A N 1
ATOM 807 C CA . ASP A 1 100 ? -2.878 21.373 4.300 1.00 89.56 100 ASP A CA 1
ATOM 808 C C . ASP A 1 100 ? -3.896 20.552 5.101 1.00 89.56 100 ASP A C 1
ATOM 810 O O . ASP A 1 100 ? -4.396 19.508 4.665 1.00 89.56 100 ASP A O 1
ATOM 814 N N . TRP A 1 101 ? -4.150 21.015 6.325 1.00 88.94 101 TRP A N 1
ATOM 815 C CA . TRP A 1 101 ? -4.994 20.313 7.284 1.00 88.94 101 TRP A CA 1
ATOM 816 C C . TRP A 1 101 ? -6.442 20.193 6.805 1.00 88.94 101 TRP A C 1
ATOM 818 O O . TRP A 1 101 ? -7.011 19.099 6.824 1.00 88.94 101 TRP A O 1
ATOM 828 N N . ASP A 1 102 ? -7.020 21.296 6.329 1.00 90.12 102 ASP A N 1
ATOM 829 C CA . ASP A 1 102 ? -8.423 21.357 5.921 1.00 90.12 102 ASP A CA 1
ATOM 830 C C . ASP A 1 102 ? -8.686 20.449 4.719 1.00 90.12 102 ASP A C 1
ATOM 832 O O . ASP A 1 102 ? -9.683 19.720 4.689 1.00 90.12 102 ASP A O 1
ATOM 836 N N . ARG A 1 103 ? -7.753 20.408 3.761 1.00 90.62 103 ARG A N 1
ATOM 837 C CA . ARG A 1 103 ? -7.851 19.511 2.607 1.00 90.62 103 ARG A CA 1
ATOM 838 C C . ARG A 1 103 ? -7.760 18.040 2.999 1.00 90.62 103 ARG A C 1
ATOM 840 O O . ARG A 1 103 ? -8.528 17.232 2.476 1.00 90.62 103 ARG A O 1
ATOM 847 N N . GLY A 1 104 ? -6.876 17.688 3.934 1.00 91.44 104 GLY A N 1
ATOM 848 C CA . GLY A 1 104 ? -6.775 16.321 4.453 1.00 91.44 104 GLY A CA 1
ATOM 849 C C . GLY A 1 104 ? -8.053 15.864 5.166 1.00 91.44 104 GLY A C 1
ATOM 850 O O . GLY A 1 104 ? -8.526 14.746 4.946 1.00 91.44 104 GLY A O 1
ATOM 851 N N . ILE A 1 105 ? -8.662 16.742 5.970 1.00 92.44 105 ILE A N 1
ATOM 852 C CA . ILE A 1 105 ? -9.939 16.468 6.647 1.00 92.44 105 ILE A CA 1
ATOM 853 C C . ILE A 1 105 ? -11.088 16.334 5.642 1.00 92.44 105 ILE A C 1
ATOM 855 O O . ILE A 1 105 ? -11.872 15.390 5.742 1.00 92.44 105 ILE A O 1
ATOM 859 N N . ALA A 1 106 ? -11.167 17.217 4.645 1.00 93.19 106 ALA A N 1
ATOM 860 C CA . ALA A 1 106 ? -12.177 17.129 3.593 1.00 93.19 106 ALA A CA 1
ATOM 861 C C . ALA A 1 106 ? -12.055 15.822 2.789 1.00 93.19 106 ALA A C 1
ATOM 863 O O . ALA A 1 106 ? -13.062 15.161 2.524 1.00 93.19 106 ALA A O 1
ATOM 864 N N . ALA A 1 107 ? -10.828 15.408 2.453 1.00 94.12 107 ALA A N 1
ATOM 865 C CA . ALA A 1 107 ? -10.579 14.144 1.767 1.00 94.12 107 ALA A CA 1
ATOM 866 C C . ALA A 1 107 ? -10.991 12.935 2.617 1.00 94.12 107 ALA A C 1
ATOM 868 O O . ALA A 1 107 ? -11.630 12.013 2.107 1.00 94.12 107 ALA A O 1
ATOM 869 N N . SER A 1 108 ? -10.688 12.963 3.920 1.00 93.88 108 SER A N 1
ATOM 870 C CA . SER A 1 108 ? -11.145 11.941 4.864 1.00 93.88 108 SER A CA 1
ATOM 871 C C . SER A 1 108 ? -12.669 11.845 4.907 1.00 93.88 108 SER A C 1
ATOM 873 O O . SER A 1 108 ? -13.212 10.756 4.732 1.00 93.88 108 SER A O 1
ATOM 875 N N . ALA A 1 109 ? -13.369 12.970 5.076 1.00 94.12 109 ALA A N 1
ATOM 876 C CA . ALA A 1 109 ? -14.828 12.996 5.131 1.00 94.12 109 ALA A CA 1
ATOM 877 C C . ALA A 1 109 ? -15.457 12.426 3.847 1.00 94.12 109 ALA A C 1
ATOM 879 O O . ALA A 1 109 ? -16.320 11.553 3.922 1.00 94.12 109 ALA A O 1
ATOM 880 N N . ALA A 1 110 ? -14.959 12.841 2.678 1.00 95.38 110 ALA A N 1
ATOM 881 C CA . ALA A 1 110 ? -15.442 12.357 1.386 1.00 95.38 110 ALA A CA 1
ATOM 882 C C . ALA A 1 110 ? -15.203 10.849 1.177 1.00 95.38 110 ALA A C 1
ATOM 884 O O . ALA A 1 110 ? -16.027 10.172 0.561 1.00 95.38 110 ALA A O 1
ATOM 885 N N . LEU A 1 111 ? -14.076 10.315 1.664 1.00 94.75 111 LEU A N 1
ATOM 886 C CA . LEU A 1 111 ? -13.792 8.879 1.623 1.00 94.75 111 LEU A CA 1
ATOM 887 C C . LEU A 1 111 ? -14.670 8.100 2.612 1.00 94.75 111 LEU A C 1
ATOM 889 O O . LEU A 1 111 ? -15.190 7.051 2.245 1.00 94.75 111 LEU A O 1
ATOM 893 N N . LYS A 1 112 ? -14.884 8.613 3.831 1.00 94.69 112 LYS A N 1
ATOM 894 C CA . LYS A 1 112 ? -15.774 7.988 4.826 1.00 94.69 112 LYS A CA 1
ATOM 895 C C . LYS A 1 112 ? -17.207 7.892 4.323 1.00 94.69 112 LYS A C 1
ATOM 897 O O . LYS A 1 112 ? -17.801 6.826 4.418 1.00 94.69 112 LYS A O 1
ATOM 902 N N . GLU A 1 113 ? -17.743 8.968 3.753 1.00 95.25 113 GLU A N 1
ATOM 903 C CA . GLU A 1 113 ? -19.091 8.983 3.172 1.00 95.25 113 GLU A CA 1
ATOM 904 C C . GLU A 1 113 ? -19.238 7.926 2.066 1.00 95.25 113 GLU A C 1
ATOM 906 O O . GLU A 1 113 ? -20.208 7.163 2.031 1.00 95.25 113 GLU A O 1
ATOM 911 N N . TYR A 1 114 ? -18.227 7.826 1.200 1.00 95.00 114 TYR A N 1
ATOM 912 C CA . TYR A 1 114 ? -18.193 6.811 0.156 1.00 95.00 114 TYR A CA 1
ATOM 913 C C . TYR A 1 114 ? -18.169 5.394 0.744 1.00 95.00 114 TYR A C 1
ATOM 915 O O . TYR A 1 114 ? -19.002 4.555 0.398 1.00 95.00 114 TYR A O 1
ATOM 923 N N . PHE A 1 115 ? -17.241 5.122 1.666 1.00 95.44 115 PHE A N 1
ATOM 924 C CA . PHE A 1 115 ? -17.111 3.804 2.283 1.00 95.44 115 PHE A CA 1
ATOM 925 C C . PHE A 1 115 ? -18.325 3.421 3.121 1.00 95.44 115 PHE A C 1
ATOM 927 O O . PHE A 1 115 ? -18.650 2.241 3.161 1.00 95.44 115 PHE A O 1
ATOM 934 N N . ALA A 1 116 ? -19.027 4.371 3.738 1.00 95.75 116 ALA A N 1
ATOM 935 C CA . ALA A 1 116 ? -20.260 4.092 4.466 1.00 95.75 116 ALA A CA 1
ATOM 936 C C . ALA A 1 116 ? -21.343 3.521 3.543 1.00 95.75 116 ALA A C 1
ATOM 938 O O . ALA A 1 116 ? -21.992 2.531 3.886 1.00 95.75 116 ALA A O 1
ATOM 939 N N . THR A 1 117 ? -21.483 4.091 2.344 1.00 94.56 117 THR A N 1
ATOM 940 C CA . THR A 1 117 ? -22.426 3.595 1.332 1.00 94.56 117 THR A CA 1
ATOM 941 C C . THR A 1 117 ? -22.056 2.176 0.895 1.00 94.56 117 THR A C 1
ATOM 943 O O . THR A 1 117 ? -22.884 1.268 0.977 1.00 94.56 117 THR A O 1
ATOM 946 N N . VAL A 1 118 ? -20.788 1.954 0.531 1.00 95.06 118 VAL A N 1
ATOM 947 C CA . VAL A 1 118 ? -20.305 0.638 0.076 1.00 95.06 118 VAL A CA 1
ATOM 948 C C . VAL A 1 118 ? -20.382 -0.413 1.186 1.00 95.06 118 VAL A C 1
ATOM 950 O O . VAL A 1 118 ? -20.814 -1.537 0.944 1.00 95.06 118 VAL A O 1
ATOM 953 N N . LEU A 1 119 ? -20.017 -0.068 2.422 1.00 95.94 119 LEU A N 1
ATOM 954 C CA . LEU A 1 119 ? -20.084 -0.982 3.563 1.00 95.94 119 LEU A CA 1
ATOM 955 C C . LEU A 1 119 ? -21.528 -1.413 3.846 1.00 95.94 119 LEU A C 1
ATOM 957 O O . LEU A 1 119 ? -21.784 -2.593 4.091 1.00 95.94 119 LEU A O 1
ATOM 961 N N . ALA A 1 120 ? -22.481 -0.480 3.777 1.00 95.88 120 ALA A N 1
ATOM 962 C CA . ALA A 1 120 ? -23.894 -0.791 3.954 1.00 95.88 120 ALA A CA 1
ATOM 963 C C . ALA A 1 120 ? -24.415 -1.739 2.860 1.00 95.88 120 ALA A C 1
ATOM 965 O O . ALA A 1 120 ? -25.214 -2.627 3.150 1.00 95.88 120 ALA A O 1
ATOM 966 N N . GLU A 1 121 ? -23.951 -1.586 1.617 1.00 95.38 121 GLU A N 1
ATOM 967 C CA . GLU A 1 121 ? -24.236 -2.525 0.526 1.00 95.38 121 GLU A CA 1
ATOM 968 C C . GLU A 1 121 ? -23.630 -3.903 0.786 1.00 95.38 121 GLU A C 1
ATOM 970 O O . GLU A 1 121 ? -24.364 -4.887 0.763 1.00 95.38 121 GLU A O 1
ATOM 975 N N . ARG A 1 122 ? -22.338 -3.986 1.130 1.00 95.31 122 ARG A N 1
ATOM 976 C CA . ARG A 1 122 ? -21.650 -5.265 1.393 1.00 95.31 122 ARG A CA 1
ATOM 977 C C . ARG A 1 122 ? -22.181 -6.027 2.596 1.00 95.31 122 ARG A C 1
ATOM 979 O O . ARG A 1 122 ? -22.080 -7.247 2.639 1.00 95.31 122 ARG A O 1
ATOM 986 N N . ARG A 1 123 ? -22.783 -5.340 3.566 1.00 94.50 123 ARG A N 1
ATOM 987 C CA . ARG A 1 123 ? -23.499 -6.001 4.666 1.00 94.50 123 ARG A CA 1
ATOM 988 C C . ARG A 1 123 ? -24.805 -6.658 4.223 1.00 94.50 123 ARG A C 1
ATOM 990 O O . ARG A 1 123 ? -25.209 -7.636 4.842 1.00 94.50 123 ARG A O 1
ATOM 997 N N . ARG A 1 124 ? -25.471 -6.123 3.193 1.00 95.94 124 ARG A N 1
ATOM 998 C CA . ARG A 1 124 ? -26.707 -6.701 2.636 1.00 95.94 124 ARG A CA 1
ATOM 999 C C . ARG A 1 124 ? -26.413 -7.774 1.593 1.00 95.94 124 ARG A C 1
ATOM 1001 O O . ARG A 1 124 ? -27.090 -8.793 1.585 1.00 95.94 124 ARG A O 1
ATOM 1008 N N . ASP A 1 125 ? -25.421 -7.528 0.745 1.00 95.75 125 ASP A N 1
ATOM 1009 C CA . ASP A 1 125 ? -25.020 -8.400 -0.357 1.00 95.75 125 ASP A CA 1
ATOM 1010 C C . ASP A 1 125 ? -23.484 -8.519 -0.409 1.00 95.75 125 ASP A C 1
ATOM 1012 O O . ASP A 1 125 ? -22.813 -7.737 -1.101 1.00 95.75 125 ASP A O 1
ATOM 1016 N N . PRO A 1 126 ? -22.900 -9.432 0.391 1.00 95.06 126 PRO A N 1
ATOM 1017 C CA . PRO A 1 126 ? -21.455 -9.594 0.467 1.00 95.06 126 PRO A CA 1
ATOM 1018 C C . PRO A 1 126 ? -20.830 -10.020 -0.860 1.00 95.06 126 PRO A C 1
ATOM 1020 O O . PRO A 1 126 ? -21.351 -10.887 -1.554 1.00 95.06 126 PRO A O 1
ATOM 1023 N N . GLN A 1 127 ? -19.666 -9.454 -1.164 1.00 93.50 127 GLN A N 1
ATOM 1024 C CA . GLN A 1 127 ? -18.885 -9.750 -2.365 1.00 93.50 127 GLN A CA 1
ATOM 1025 C C . GLN A 1 127 ? -17.524 -10.360 -1.994 1.00 93.50 127 GLN A C 1
ATOM 1027 O O . GLN A 1 127 ? -17.143 -10.412 -0.825 1.00 93.50 127 GLN A O 1
ATOM 1032 N N . ASP A 1 128 ? -16.757 -10.803 -2.990 1.00 90.44 128 ASP A N 1
ATOM 1033 C CA . ASP A 1 128 ? -15.381 -11.283 -2.794 1.00 90.44 128 ASP A CA 1
ATOM 1034 C C . ASP A 1 128 ? -14.379 -10.109 -2.786 1.00 90.44 128 ASP A C 1
ATOM 1036 O O . ASP A 1 128 ? -13.546 -9.962 -3.682 1.00 90.44 128 ASP A O 1
ATOM 1040 N N . ASP A 1 129 ? -14.507 -9.222 -1.792 1.00 92.44 129 ASP A N 1
ATOM 1041 C CA . ASP A 1 129 ? -13.645 -8.049 -1.608 1.00 92.44 129 ASP A CA 1
ATOM 1042 C C . ASP A 1 129 ? -13.254 -7.792 -0.139 1.00 92.44 129 ASP A C 1
ATOM 1044 O O . ASP A 1 129 ? -13.790 -8.376 0.813 1.00 92.44 129 ASP A O 1
ATOM 1048 N N . LEU A 1 130 ? -12.269 -6.907 0.056 1.00 93.00 130 LEU A N 1
ATOM 1049 C CA . LEU A 1 130 ? -11.759 -6.552 1.382 1.00 93.00 130 LEU A CA 1
ATOM 1050 C C . LEU A 1 130 ? -12.852 -5.950 2.276 1.00 93.00 130 LEU A C 1
ATOM 1052 O O . LEU A 1 130 ? -12.882 -6.248 3.466 1.00 93.00 130 LEU A O 1
ATOM 1056 N N . ILE A 1 131 ? -13.749 -5.122 1.732 1.00 94.50 131 ILE A N 1
ATOM 1057 C CA . ILE A 1 131 ? -14.799 -4.464 2.525 1.00 94.50 131 ILE A CA 1
ATOM 1058 C C . ILE A 1 131 ? -15.783 -5.505 3.072 1.00 94.50 131 ILE A C 1
ATOM 1060 O O . ILE A 1 131 ? -16.116 -5.465 4.256 1.00 94.50 131 ILE A O 1
ATOM 1064 N N . SER A 1 132 ? -16.184 -6.475 2.252 1.00 94.44 132 SER A N 1
ATOM 1065 C CA . SER A 1 132 ? -17.029 -7.602 2.661 1.00 94.44 132 SER A CA 1
ATOM 1066 C C . SER A 1 132 ? -16.331 -8.472 3.701 1.00 94.44 132 SER A C 1
ATOM 1068 O O . SER A 1 132 ? -16.932 -8.823 4.715 1.00 94.44 132 SER A O 1
ATOM 1070 N N . THR A 1 133 ? -15.038 -8.743 3.503 1.00 92.38 133 THR A N 1
ATOM 1071 C CA . THR A 1 133 ? -14.228 -9.510 4.460 1.00 92.38 133 THR A CA 1
ATOM 1072 C C . THR A 1 133 ? -14.176 -8.819 5.825 1.00 92.38 133 THR A C 1
ATOM 1074 O O . THR A 1 133 ? -14.397 -9.457 6.850 1.00 92.38 133 THR A O 1
ATOM 1077 N N . LEU A 1 134 ? -13.936 -7.504 5.861 1.00 92.88 134 LEU A N 1
ATOM 1078 C CA . LEU A 1 134 ? -13.908 -6.730 7.106 1.00 92.88 134 LEU A CA 1
ATOM 1079 C C . LEU A 1 134 ? -15.286 -6.656 7.772 1.00 92.88 134 LEU A C 1
ATOM 1081 O O . LEU A 1 134 ? -15.375 -6.761 8.991 1.00 92.88 134 LEU A O 1
ATOM 1085 N N . ALA A 1 135 ? -16.356 -6.521 6.984 1.00 92.94 135 ALA A N 1
ATOM 1086 C CA . ALA A 1 135 ? -17.729 -6.486 7.485 1.00 92.94 135 ALA A CA 1
ATOM 1087 C C . ALA A 1 135 ? -18.164 -7.803 8.153 1.00 92.94 135 ALA A C 1
ATOM 1089 O O . ALA A 1 135 ? -19.045 -7.789 9.015 1.00 92.94 135 ALA A O 1
ATOM 1090 N N . GLN A 1 136 ? -17.563 -8.922 7.744 1.00 90.88 136 GLN A N 1
ATOM 1091 C CA . GLN A 1 136 ? -17.836 -10.264 8.262 1.00 90.88 136 GLN A CA 1
ATOM 1092 C C . GLN A 1 136 ? -16.821 -10.735 9.310 1.00 90.88 136 GLN A C 1
ATOM 1094 O O . GLN A 1 136 ? -17.053 -11.763 9.944 1.00 90.88 136 GLN A O 1
ATOM 1099 N N . SER A 1 137 ? -15.704 -10.021 9.483 1.00 87.75 137 SER A N 1
ATOM 1100 C CA . SER A 1 137 ? -14.620 -10.448 10.367 1.00 87.75 137 SER A CA 1
ATOM 1101 C C . SER A 1 137 ? -15.071 -10.482 11.827 1.00 87.75 137 SER A C 1
ATOM 1103 O O . SER A 1 137 ? -15.583 -9.494 12.362 1.00 87.75 137 SER A O 1
ATOM 1105 N N . GLU A 1 138 ? -14.865 -11.631 12.468 1.00 86.94 138 GLU A N 1
ATOM 1106 C CA . GLU A 1 138 ? -15.225 -11.891 13.858 1.00 86.94 138 GLU A CA 1
ATOM 1107 C C . GLU A 1 138 ? -14.168 -12.787 14.515 1.00 86.94 138 GLU A C 1
ATOM 1109 O O . GLU A 1 138 ? -13.769 -13.806 13.948 1.00 86.94 138 GLU A O 1
ATOM 1114 N N . ILE A 1 139 ? -13.717 -12.415 15.715 1.00 83.25 139 ILE A N 1
ATOM 1115 C CA . ILE A 1 139 ? -12.803 -13.207 16.551 1.00 83.25 139 ILE A CA 1
ATOM 1116 C C . ILE A 1 139 ? -13.341 -13.202 17.974 1.00 83.25 139 ILE A C 1
ATOM 1118 O O . ILE A 1 139 ? -13.572 -12.136 18.537 1.00 83.25 139 ILE A O 1
ATOM 1122 N N . ASP A 1 140 ? -13.537 -14.387 18.553 1.00 81.00 140 ASP A N 1
ATOM 1123 C CA . ASP A 1 140 ? -14.044 -14.564 19.921 1.00 81.00 140 ASP A CA 1
ATOM 1124 C C . ASP A 1 140 ? -15.342 -13.773 20.204 1.00 81.00 140 ASP A C 1
ATOM 1126 O O . ASP A 1 140 ? -15.551 -13.252 21.299 1.00 81.00 140 ASP A O 1
ATOM 1130 N N . GLY A 1 141 ? -16.217 -13.645 19.198 1.00 83.56 141 GLY A N 1
ATOM 1131 C CA . GLY A 1 141 ? -17.462 -12.870 19.281 1.00 83.56 141 GLY A CA 1
ATOM 1132 C C . GLY A 1 141 ? -17.301 -11.356 19.088 1.00 83.56 141 GLY A C 1
ATOM 1133 O O . GLY A 1 141 ? -18.299 -10.636 19.048 1.00 83.56 141 GLY A O 1
ATOM 1134 N N . ALA A 1 142 ? -16.072 -10.849 18.956 1.00 84.56 142 ALA A N 1
ATOM 1135 C CA . ALA A 1 142 ? -15.789 -9.442 18.698 1.00 84.56 142 ALA A CA 1
ATOM 1136 C C . ALA A 1 142 ? -15.685 -9.164 17.194 1.00 84.56 142 ALA A C 1
ATOM 1138 O O . ALA A 1 142 ? -15.011 -9.887 16.459 1.00 84.56 142 ALA A O 1
ATOM 1139 N N . ARG A 1 143 ? -16.321 -8.078 16.749 1.00 88.44 143 ARG A N 1
ATOM 1140 C CA . ARG A 1 143 ? -16.292 -7.584 15.365 1.00 88.44 143 ARG A CA 1
ATOM 1141 C C . ARG A 1 143 ? -15.707 -6.182 15.314 1.00 88.44 143 ARG A C 1
ATOM 1143 O O . ARG A 1 143 ? -15.752 -5.461 16.308 1.00 88.44 143 ARG A O 1
ATOM 1150 N N . LEU A 1 144 ? -15.228 -5.789 14.138 1.00 89.56 144 LEU A N 1
ATOM 1151 C CA . LEU A 1 144 ? -14.875 -4.396 13.881 1.00 89.56 144 LEU A CA 1
ATOM 1152 C C . LEU A 1 144 ? -16.141 -3.532 13.849 1.00 89.56 144 LEU A C 1
ATOM 1154 O O . LEU A 1 144 ? -17.129 -3.863 13.185 1.00 89.56 144 LEU A O 1
ATOM 1158 N N . THR A 1 145 ? -16.088 -2.403 14.541 1.00 92.06 145 THR A N 1
ATOM 1159 C CA . THR A 1 145 ? -17.055 -1.312 14.396 1.00 92.06 145 THR A CA 1
ATOM 1160 C C . THR A 1 145 ? -16.896 -0.625 13.038 1.00 92.06 145 THR A C 1
ATOM 1162 O O . THR A 1 145 ? -15.847 -0.708 12.398 1.00 92.06 145 THR A O 1
ATOM 1165 N N . ASP A 1 146 ? -17.926 0.096 12.592 1.00 92.88 146 ASP A N 1
ATOM 1166 C CA . ASP A 1 146 ? -17.889 0.841 11.326 1.00 92.88 146 ASP A CA 1
ATOM 1167 C C . ASP A 1 146 ? -16.729 1.845 11.307 1.00 92.88 146 ASP A C 1
ATOM 1169 O O . ASP A 1 146 ? -16.002 1.923 10.320 1.00 92.88 146 ASP A O 1
ATOM 1173 N N . ASP A 1 147 ? -16.488 2.538 12.423 1.00 91.44 147 ASP A N 1
ATOM 1174 C CA . ASP A 1 147 ? -15.380 3.486 12.557 1.00 91.44 147 ASP A CA 1
ATOM 1175 C C . ASP A 1 147 ? -14.007 2.810 12.453 1.00 91.44 147 ASP A C 1
ATOM 1177 O O . ASP A 1 147 ? -13.097 3.368 11.837 1.00 91.44 147 ASP A O 1
ATOM 1181 N N . GLU A 1 148 ? -13.844 1.603 13.002 1.00 92.12 148 GLU A N 1
ATOM 1182 C CA . GLU A 1 148 ? -12.606 0.827 12.862 1.00 92.12 148 GLU A CA 1
ATOM 1183 C C . GLU A 1 148 ? -12.406 0.333 11.426 1.00 92.12 148 GLU A C 1
ATOM 1185 O O . GLU A 1 148 ? -11.287 0.392 10.908 1.00 92.12 148 GLU A O 1
ATOM 1190 N N . ILE A 1 149 ? -13.481 -0.094 10.752 1.00 93.88 149 ILE A N 1
ATOM 1191 C CA . ILE A 1 149 ? -13.439 -0.454 9.330 1.00 93.88 149 ILE A CA 1
ATOM 1192 C C . ILE A 1 149 ? -13.036 0.771 8.506 1.00 93.88 149 ILE A C 1
ATOM 1194 O O . ILE A 1 149 ? -12.093 0.692 7.722 1.00 93.88 149 ILE A O 1
ATOM 1198 N N . PHE A 1 150 ? -13.684 1.922 8.699 1.00 94.50 150 PHE A N 1
ATOM 1199 C CA . PHE A 1 150 ? -13.344 3.146 7.974 1.00 94.50 150 PHE A CA 1
ATOM 1200 C C . PHE A 1 150 ? -11.912 3.591 8.253 1.00 94.50 150 PHE A C 1
ATOM 1202 O O . PHE A 1 150 ? -11.198 3.937 7.313 1.00 94.50 150 PHE A O 1
ATOM 1209 N N . ALA A 1 151 ? -11.458 3.530 9.506 1.00 92.88 151 ALA A N 1
ATOM 1210 C CA . ALA A 1 151 ? -10.083 3.862 9.852 1.00 92.88 151 ALA A CA 1
ATOM 1211 C C . ALA A 1 151 ? -9.075 2.943 9.159 1.00 92.88 151 ALA A C 1
ATOM 1213 O O . ALA A 1 151 ? -8.034 3.404 8.685 1.00 92.88 151 ALA A O 1
ATOM 1214 N N . PHE A 1 152 ? -9.397 1.656 9.035 1.00 93.38 152 PHE A N 1
ATOM 1215 C CA . PHE A 1 152 ? -8.570 0.706 8.306 1.00 93.38 152 PHE A CA 1
ATOM 1216 C C . PHE A 1 152 ? -8.565 0.962 6.791 1.00 93.38 152 PHE A C 1
ATOM 1218 O O . PHE A 1 152 ? -7.499 0.962 6.174 1.00 93.38 152 PHE A O 1
ATOM 1225 N N . LEU A 1 153 ? -9.723 1.239 6.184 1.00 93.94 153 LEU A N 1
ATOM 1226 C CA . LEU A 1 153 ? -9.827 1.548 4.752 1.00 93.94 153 LEU A CA 1
ATOM 1227 C C . LEU A 1 153 ? -9.092 2.852 4.396 1.00 93.94 153 LEU A C 1
ATOM 1229 O O . LEU A 1 153 ? -8.373 2.904 3.398 1.00 93.94 153 LEU A O 1
ATOM 1233 N N . LEU A 1 154 ? -9.211 3.882 5.240 1.00 93.56 154 LEU A N 1
ATOM 1234 C CA . LEU A 1 154 ? -8.477 5.145 5.106 1.00 93.56 154 LEU A CA 1
ATOM 1235 C C . LEU A 1 154 ? -6.969 4.985 5.309 1.00 93.56 154 LEU A C 1
ATOM 1237 O O . LEU A 1 154 ? -6.203 5.759 4.744 1.00 93.56 154 LEU A O 1
ATOM 1241 N N . LEU A 1 155 ? -6.538 4.001 6.101 1.00 92.50 155 LEU A N 1
ATOM 1242 C CA . LEU A 1 155 ? -5.127 3.670 6.267 1.00 92.50 155 LEU A CA 1
ATOM 1243 C C . LEU A 1 155 ? -4.579 2.946 5.030 1.00 92.50 155 LEU A C 1
ATOM 1245 O O . LEU A 1 155 ? -3.532 3.329 4.507 1.00 92.50 155 LEU A O 1
ATOM 1249 N N . ILE A 1 156 ? -5.254 1.885 4.577 1.00 92.56 156 ILE A N 1
ATOM 1250 C CA . ILE A 1 156 ? -4.695 0.977 3.569 1.00 92.56 156 ILE A CA 1
ATOM 1251 C C . ILE A 1 156 ? -4.701 1.582 2.164 1.00 92.56 156 ILE A C 1
ATOM 1253 O O . ILE A 1 156 ? -3.771 1.333 1.397 1.00 92.56 156 ILE A O 1
ATOM 1257 N N . LEU A 1 157 ? -5.705 2.406 1.842 1.00 91.62 157 LEU A N 1
ATOM 1258 C CA . LEU A 1 157 ? -5.847 3.011 0.522 1.00 91.62 157 LEU A CA 1
ATOM 1259 C C . LEU A 1 157 ? -4.605 3.844 0.132 1.00 91.62 157 LEU A C 1
ATOM 1261 O O . LEU A 1 157 ? -3.971 3.502 -0.861 1.00 91.62 157 LEU A O 1
ATOM 1265 N N . PRO A 1 158 ? -4.180 4.878 0.885 1.00 89.44 158 PRO A N 1
ATOM 1266 C CA . PRO A 1 158 ? -2.958 5.614 0.561 1.00 89.44 158 PRO A CA 1
ATOM 1267 C C . PRO A 1 158 ? -1.680 4.792 0.784 1.00 89.44 158 PRO A C 1
ATOM 1269 O O . PRO A 1 158 ? -0.722 4.939 0.020 1.00 89.44 158 PRO A O 1
ATOM 1272 N N . ALA A 1 159 ? -1.656 3.908 1.792 1.00 90.25 159 ALA A N 1
ATOM 1273 C CA . ALA A 1 159 ? -0.481 3.098 2.111 1.00 90.25 159 ALA A CA 1
ATOM 1274 C C . ALA A 1 159 ? -0.088 2.158 0.962 1.00 90.25 159 ALA A C 1
ATOM 1276 O O . ALA A 1 159 ? 1.101 2.011 0.682 1.00 90.25 159 ALA A O 1
ATOM 1277 N N . GLY A 1 160 ? -1.075 1.572 0.276 1.00 88.94 160 GLY A N 1
ATOM 1278 C CA . GLY A 1 160 ? -0.873 0.712 -0.892 1.00 88.94 160 GLY A CA 1
ATOM 1279 C C . GLY A 1 160 ? -0.613 1.460 -2.202 1.00 88.94 160 GLY A C 1
ATOM 1280 O O . GLY A 1 160 ? -0.354 0.818 -3.215 1.00 88.94 160 GLY A O 1
ATOM 1281 N N . VAL A 1 161 ? -0.686 2.796 -2.210 1.00 89.06 161 VAL A N 1
ATOM 1282 C CA . VAL A 1 161 ? -0.505 3.602 -3.426 1.00 89.06 161 VAL A CA 1
ATOM 1283 C C . VAL A 1 161 ? 0.887 4.207 -3.484 1.00 89.06 161 VAL A C 1
ATOM 1285 O O . VAL A 1 161 ? 1.689 3.834 -4.339 1.00 89.06 161 VAL A O 1
ATOM 1288 N N . GLU A 1 162 ? 1.188 5.150 -2.590 1.00 87.25 162 GLU A N 1
ATOM 1289 C CA . GLU A 1 162 ? 2.362 6.011 -2.760 1.00 87.25 162 GLU A CA 1
ATOM 1290 C C . GLU A 1 162 ? 3.677 5.250 -2.556 1.00 87.25 162 GLU A C 1
ATOM 1292 O O . GLU A 1 162 ? 4.631 5.431 -3.316 1.00 87.25 162 GLU A O 1
ATOM 1297 N N . THR A 1 163 ? 3.717 4.357 -1.567 1.00 92.12 163 THR A N 1
ATOM 1298 C CA . THR A 1 163 ? 4.918 3.580 -1.233 1.00 92.12 163 THR A CA 1
ATOM 1299 C C . THR A 1 163 ? 5.296 2.633 -2.373 1.00 92.12 163 THR A C 1
ATOM 1301 O O . THR A 1 163 ? 6.451 2.596 -2.795 1.00 92.12 163 THR A O 1
ATOM 1304 N N . THR A 1 164 ? 4.311 1.926 -2.929 1.00 94.12 164 THR A N 1
ATOM 1305 C CA . THR A 1 164 ? 4.479 0.964 -4.022 1.00 94.12 164 THR A CA 1
ATOM 1306 C C . THR A 1 164 ? 4.821 1.647 -5.344 1.00 94.12 164 THR A C 1
ATOM 1308 O O . THR A 1 164 ? 5.695 1.165 -6.070 1.00 94.12 164 THR A O 1
ATOM 1311 N N . TYR A 1 165 ? 4.193 2.791 -5.636 1.00 92.00 165 TYR A N 1
ATOM 1312 C CA . TYR A 1 165 ? 4.552 3.639 -6.774 1.00 92.00 165 TYR A CA 1
ATOM 1313 C C . TYR A 1 165 ? 6.034 4.035 -6.715 1.00 92.00 165 TYR A C 1
ATOM 1315 O O . TYR A 1 165 ? 6.778 3.790 -7.668 1.00 92.00 165 TYR A O 1
ATOM 1323 N N . ARG A 1 166 ? 6.476 4.597 -5.580 1.00 94.25 166 ARG A N 1
ATOM 1324 C CA . ARG A 1 166 ? 7.862 5.044 -5.385 1.00 94.25 166 ARG A CA 1
ATOM 1325 C C . ARG A 1 166 ? 8.846 3.876 -5.434 1.00 94.25 166 ARG A C 1
ATOM 1327 O O . ARG A 1 166 ? 9.831 3.971 -6.153 1.00 94.25 166 ARG A O 1
ATOM 1334 N N . ALA A 1 167 ? 8.551 2.754 -4.768 1.00 96.06 167 ALA A N 1
ATOM 1335 C CA . ALA A 1 167 ? 9.403 1.558 -4.799 1.00 96.06 167 ALA A CA 1
ATOM 1336 C C . ALA A 1 167 ? 9.639 1.067 -6.231 1.00 96.06 167 ALA A C 1
ATOM 1338 O O . ALA A 1 167 ? 10.769 0.802 -6.636 1.00 96.06 167 ALA A O 1
ATOM 1339 N N . SER A 1 168 ? 8.563 0.988 -7.014 1.00 96.19 168 SER A N 1
ATOM 1340 C CA . SER A 1 168 ? 8.626 0.516 -8.397 1.00 96.19 168 SER A CA 1
ATOM 1341 C C . SER A 1 168 ? 9.351 1.514 -9.296 1.00 96.19 168 SER A C 1
ATOM 1343 O O . SER A 1 168 ? 10.146 1.111 -10.140 1.00 96.19 168 SER A O 1
ATOM 1345 N N . GLY A 1 169 ? 9.122 2.817 -9.101 1.00 96.44 169 GLY A N 1
ATOM 1346 C CA . GLY A 1 169 ? 9.851 3.871 -9.806 1.00 96.44 169 GLY A CA 1
ATOM 1347 C C . GLY A 1 169 ? 11.354 3.833 -9.523 1.00 96.44 169 GLY A C 1
ATOM 1348 O O . GLY A 1 169 ? 12.151 3.908 -10.458 1.00 96.44 169 GLY A O 1
ATOM 1349 N N . ASN A 1 170 ? 11.741 3.637 -8.261 1.00 96.56 170 ASN A N 1
ATOM 1350 C CA . ASN A 1 170 ? 13.140 3.536 -7.846 1.00 96.56 170 ASN A CA 1
ATOM 1351 C C . ASN A 1 170 ? 13.813 2.301 -8.457 1.00 96.56 170 ASN A C 1
ATOM 1353 O O . ASN A 1 170 ? 14.894 2.422 -9.029 1.00 96.56 170 ASN A O 1
ATOM 1357 N N . LEU A 1 171 ? 13.148 1.139 -8.421 1.00 97.06 171 LEU A N 1
ATOM 1358 C CA . LEU A 1 171 ? 13.648 -0.083 -9.057 1.00 97.06 171 LEU A CA 1
ATOM 1359 C C . LEU A 1 171 ? 13.844 0.099 -10.567 1.00 97.06 171 LEU A C 1
ATOM 1361 O O . LEU A 1 171 ? 14.901 -0.242 -11.096 1.00 97.06 171 LEU A O 1
ATOM 1365 N N . LEU A 1 172 ? 12.837 0.627 -11.271 1.00 96.56 172 LEU A N 1
ATOM 1366 C CA . LEU A 1 172 ? 12.932 0.843 -12.716 1.00 96.56 172 LEU A CA 1
ATOM 1367 C C . LEU A 1 172 ? 14.049 1.828 -13.055 1.00 96.56 172 LEU A C 1
ATOM 1369 O O . LEU A 1 172 ? 14.801 1.582 -13.990 1.00 96.56 172 LEU A O 1
ATOM 1373 N N . THR A 1 173 ? 14.193 2.901 -12.277 1.00 96.12 173 THR A N 1
ATOM 1374 C CA . THR A 1 173 ? 15.285 3.867 -12.448 1.00 96.12 173 THR A CA 1
ATOM 1375 C C . THR A 1 173 ? 16.642 3.189 -12.274 1.00 96.12 173 THR A C 1
ATOM 1377 O O . THR A 1 173 ? 17.489 3.315 -13.152 1.00 96.12 173 THR A O 1
ATOM 1380 N N . ALA A 1 174 ? 16.831 2.406 -11.206 1.00 95.88 174 ALA A N 1
ATOM 1381 C CA . ALA A 1 174 ? 18.081 1.689 -10.960 1.00 95.88 174 ALA A CA 1
ATOM 1382 C C . ALA A 1 174 ? 18.437 0.738 -12.116 1.00 95.88 174 ALA A C 1
ATOM 1384 O O . ALA A 1 174 ? 19.551 0.779 -12.630 1.00 95.88 174 ALA A O 1
ATOM 1385 N N . LEU A 1 175 ? 17.479 -0.072 -12.577 1.00 96.81 175 LEU A N 1
ATOM 1386 C CA . LEU A 1 175 ? 17.706 -1.020 -13.672 1.00 96.81 175 LEU A CA 1
ATOM 1387 C C . LEU A 1 175 ? 17.964 -0.322 -15.015 1.00 96.81 175 LEU A C 1
ATOM 1389 O O . LEU A 1 175 ? 18.814 -0.760 -15.782 1.00 96.81 175 LEU A O 1
ATOM 1393 N N . LEU A 1 176 ? 17.241 0.757 -15.322 1.00 96.06 176 LEU A N 1
ATOM 1394 C CA . LEU A 1 176 ? 17.393 1.476 -16.592 1.00 96.06 176 LEU A CA 1
ATOM 1395 C C . LEU A 1 176 ? 18.667 2.330 -16.643 1.00 96.06 176 LEU A C 1
ATOM 1397 O O . LEU A 1 176 ? 19.183 2.571 -17.733 1.00 96.06 176 LEU A O 1
ATOM 1401 N N . CYS A 1 177 ? 19.180 2.772 -15.492 1.00 96.56 177 CYS A N 1
ATOM 1402 C CA . CYS A 1 177 ? 20.460 3.471 -15.394 1.00 96.56 177 CYS A CA 1
ATOM 1403 C C . CYS A 1 177 ? 21.670 2.524 -15.390 1.00 96.56 177 CYS A C 1
ATOM 1405 O O . CYS A 1 177 ? 22.759 2.965 -15.745 1.00 96.56 177 CYS A O 1
ATOM 1407 N N . GLU A 1 178 ? 21.483 1.241 -15.056 1.00 96.00 178 GLU A N 1
ATOM 1408 C CA . GLU A 1 178 ? 22.538 0.219 -15.017 1.00 96.00 178 GLU A CA 1
ATOM 1409 C C . GLU A 1 178 ? 22.211 -0.967 -15.952 1.00 96.00 178 GLU A C 1
ATOM 1411 O O . GLU A 1 178 ? 21.753 -2.022 -15.493 1.00 96.00 178 GLU A O 1
ATOM 1416 N N . PRO A 1 179 ? 22.456 -0.847 -17.276 1.00 95.25 179 PRO A N 1
ATOM 1417 C CA . PRO A 1 179 ? 22.038 -1.845 -18.266 1.00 95.25 179 PRO A CA 1
ATOM 1418 C C . PRO A 1 179 ? 22.531 -3.268 -17.986 1.00 95.25 179 PRO A C 1
ATOM 1420 O O . PRO A 1 179 ? 21.798 -4.223 -18.221 1.00 95.25 179 PRO A O 1
ATOM 1423 N N . ALA A 1 180 ? 23.730 -3.421 -17.415 1.00 97.06 180 ALA A N 1
ATOM 1424 C CA . ALA A 1 180 ? 24.269 -4.730 -17.047 1.00 97.06 180 ALA A CA 1
ATOM 1425 C C . ALA A 1 180 ? 23.409 -5.447 -15.986 1.00 97.06 180 ALA A C 1
ATOM 1427 O O . ALA A 1 180 ? 23.238 -6.665 -16.055 1.00 97.06 180 ALA A O 1
ATOM 1428 N N . LEU A 1 181 ? 22.832 -4.706 -15.030 1.00 95.94 181 LEU A N 1
ATOM 1429 C CA . LEU A 1 181 ? 21.910 -5.266 -14.037 1.00 95.94 181 LEU A CA 1
ATOM 1430 C C . LEU A 1 181 ? 20.577 -5.645 -14.679 1.00 95.94 181 LEU A C 1
ATOM 1432 O O . LEU A 1 181 ? 20.037 -6.715 -14.396 1.00 95.94 181 LEU A O 1
ATOM 1436 N N . LEU A 1 182 ? 20.055 -4.795 -15.565 1.00 97.50 182 LEU A N 1
ATOM 1437 C CA . LEU A 1 182 ? 18.834 -5.094 -16.307 1.00 97.50 182 LEU A CA 1
ATOM 1438 C C . LEU A 1 182 ? 18.989 -6.342 -17.181 1.00 97.50 182 LEU A C 1
ATOM 1440 O O . LEU A 1 182 ? 18.096 -7.189 -17.187 1.00 97.50 182 LEU A O 1
ATOM 1444 N N 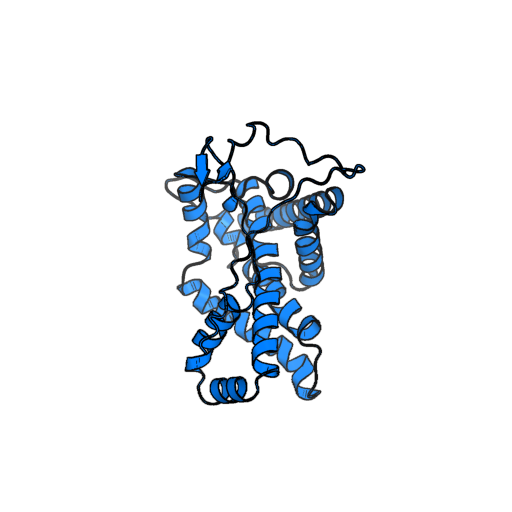. ASP A 1 183 ? 20.112 -6.484 -17.880 1.00 98.12 183 ASP A N 1
ATOM 1445 C CA . ASP A 1 183 ? 20.393 -7.645 -18.721 1.00 98.12 183 ASP A CA 1
ATOM 1446 C C . ASP A 1 183 ? 20.555 -8.921 -17.887 1.00 98.12 183 ASP A 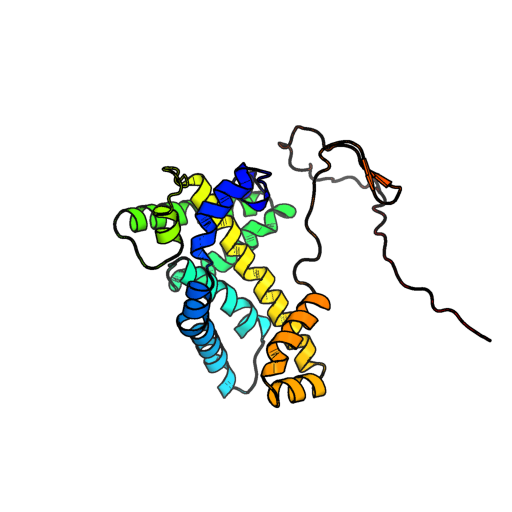C 1
ATOM 1448 O O . ASP A 1 183 ? 19.990 -9.956 -18.245 1.00 98.12 183 ASP A O 1
ATOM 1452 N N . ALA A 1 184 ? 21.207 -8.846 -16.722 1.00 97.44 184 ALA A N 1
ATOM 1453 C CA . ALA A 1 184 ? 21.277 -9.966 -15.784 1.00 97.44 184 ALA A CA 1
ATOM 1454 C C . ALA A 1 184 ? 19.880 -10.396 -15.292 1.00 97.44 184 ALA A C 1
ATOM 1456 O O . ALA A 1 184 ? 19.536 -11.574 -15.359 1.00 97.44 184 ALA A O 1
ATOM 1457 N N . VAL A 1 185 ? 19.037 -9.446 -14.869 1.00 97.44 185 VAL A N 1
ATOM 1458 C CA . VAL A 1 185 ? 17.660 -9.711 -14.400 1.00 97.44 185 VAL A CA 1
ATOM 1459 C C . VAL A 1 185 ? 16.732 -10.191 -15.528 1.00 97.44 185 VAL A C 1
ATOM 1461 O O . VAL A 1 185 ? 15.718 -10.846 -15.270 1.00 97.44 185 VAL A O 1
ATOM 1464 N N . ARG A 1 186 ? 17.031 -9.861 -16.790 1.00 97.19 186 ARG A N 1
ATOM 1465 C CA . ARG A 1 186 ? 16.331 -10.402 -17.967 1.00 97.19 186 ARG A CA 1
ATOM 1466 C C . ARG A 1 186 ? 16.749 -11.838 -18.263 1.00 97.19 186 ARG A C 1
ATOM 1468 O O . ARG A 1 186 ? 15.879 -12.651 -18.558 1.00 97.19 186 ARG A O 1
ATOM 1475 N N . ALA A 1 187 ? 18.046 -12.130 -18.180 1.00 98.12 187 ALA A N 1
ATOM 1476 C CA . ALA A 1 187 ? 18.594 -13.460 -18.424 1.00 98.12 187 ALA A CA 1
ATOM 1477 C C . ALA A 1 187 ? 18.207 -14.464 -17.325 1.00 98.12 187 ALA A C 1
ATOM 1479 O O . ALA A 1 187 ? 17.953 -15.626 -17.631 1.00 98.12 187 ALA A O 1
ATOM 1480 N N . ASP A 1 188 ? 18.113 -14.014 -16.070 1.00 97.69 188 ASP A N 1
ATOM 1481 C CA . ASP A 1 188 ? 17.713 -14.839 -14.931 1.00 97.69 188 ASP A CA 1
ATOM 1482 C C . ASP A 1 188 ? 16.647 -14.143 -14.066 1.00 97.69 188 ASP A C 1
ATOM 1484 O O . ASP A 1 188 ? 16.918 -13.235 -13.274 1.00 97.69 188 ASP A O 1
ATOM 1488 N N . ARG A 1 189 ? 15.397 -14.614 -14.183 1.00 95.88 189 ARG A N 1
ATOM 1489 C CA . ARG A 1 189 ? 14.254 -14.072 -13.431 1.00 95.88 189 ARG A CA 1
ATOM 1490 C C . ARG A 1 189 ? 14.286 -14.418 -11.941 1.00 95.88 189 ARG A C 1
ATOM 1492 O O . ARG A 1 189 ? 13.560 -13.775 -11.181 1.00 95.88 189 ARG A O 1
ATOM 1499 N N . VAL A 1 190 ? 15.134 -15.351 -11.492 1.00 97.44 190 VAL A N 1
ATOM 1500 C CA . VAL A 1 190 ? 15.349 -15.608 -10.055 1.00 97.44 190 VAL A CA 1
ATOM 1501 C C . VAL A 1 190 ? 15.899 -14.354 -9.361 1.00 97.44 190 VAL A C 1
ATOM 1503 O O . VAL A 1 190 ? 15.570 -14.088 -8.202 1.00 97.44 190 VAL A O 1
ATOM 1506 N N . LEU A 1 191 ? 16.638 -13.511 -10.092 1.00 97.44 191 LEU A N 1
ATOM 1507 C CA . LEU A 1 191 ? 17.221 -12.271 -9.577 1.00 97.44 191 LEU A CA 1
ATOM 1508 C C . LEU A 1 191 ? 16.197 -11.163 -9.297 1.00 97.44 191 LEU A C 1
ATOM 1510 O O . LEU A 1 191 ? 16.523 -10.218 -8.582 1.00 97.44 191 LEU A O 1
ATOM 1514 N N . VAL A 1 192 ? 14.957 -11.263 -9.792 1.00 96.38 192 VAL A N 1
ATOM 1515 C CA . VAL A 1 192 ? 13.921 -10.226 -9.593 1.00 96.38 192 VAL A CA 1
ATOM 1516 C C . VAL A 1 192 ? 13.688 -9.944 -8.114 1.00 96.38 192 VAL A C 1
ATOM 1518 O O . VAL A 1 192 ? 13.581 -8.785 -7.717 1.00 96.38 192 VAL A O 1
ATOM 1521 N N . ARG A 1 193 ? 13.640 -10.997 -7.288 1.00 95.75 193 ARG A N 1
ATOM 1522 C CA . ARG A 1 193 ? 13.464 -10.837 -5.843 1.00 95.75 193 ARG A CA 1
ATOM 1523 C C . ARG A 1 193 ? 14.639 -10.078 -5.231 1.00 95.75 193 ARG A C 1
ATOM 1525 O O . ARG A 1 193 ? 14.415 -9.135 -4.487 1.00 95.75 193 ARG A O 1
ATOM 1532 N N . GLY A 1 194 ? 15.869 -10.458 -5.573 1.00 97.38 194 GLY A N 1
ATOM 1533 C CA . GLY A 1 194 ? 17.069 -9.776 -5.084 1.00 97.38 194 GLY A CA 1
ATOM 1534 C C . GLY A 1 194 ? 17.125 -8.309 -5.514 1.00 97.38 194 GLY A C 1
ATOM 1535 O O . GLY A 1 194 ? 17.420 -7.449 -4.694 1.00 97.38 194 GLY A O 1
ATOM 1536 N N . ALA A 1 195 ? 16.764 -8.011 -6.764 1.00 96.81 195 ALA A N 1
ATOM 1537 C CA . ALA A 1 195 ? 16.711 -6.645 -7.277 1.00 96.81 195 ALA A CA 1
ATOM 1538 C C . ALA A 1 195 ? 15.669 -5.782 -6.543 1.00 96.81 195 ALA A C 1
ATOM 1540 O O . ALA A 1 195 ? 15.939 -4.622 -6.247 1.00 96.81 195 ALA A O 1
ATOM 1541 N N . LEU A 1 196 ? 14.500 -6.345 -6.214 1.00 95.75 196 LEU A N 1
ATOM 1542 C CA . LEU A 1 196 ? 13.476 -5.665 -5.414 1.00 95.75 196 LEU A CA 1
ATOM 1543 C C . LEU A 1 196 ? 13.973 -5.343 -3.999 1.00 95.75 196 LEU A C 1
ATOM 1545 O O . LEU A 1 196 ? 13.859 -4.198 -3.568 1.00 95.75 196 LEU A O 1
ATOM 1549 N N . GLU A 1 197 ? 14.537 -6.327 -3.295 1.00 97.00 197 GLU A N 1
ATOM 1550 C CA . GLU A 1 197 ? 15.085 -6.125 -1.944 1.00 97.00 197 GLU A CA 1
ATOM 1551 C C . GLU A 1 197 ? 16.215 -5.083 -1.952 1.00 97.00 197 GLU A C 1
ATOM 1553 O O . GLU A 1 197 ? 16.259 -4.195 -1.099 1.00 97.00 197 GLU A O 1
ATOM 1558 N N . GLU A 1 198 ? 17.095 -5.138 -2.954 1.00 96.81 198 GLU A N 1
ATOM 1559 C CA . GLU A 1 198 ? 18.196 -4.187 -3.090 1.00 96.81 198 GLU A CA 1
ATOM 1560 C C . GLU A 1 198 ? 17.705 -2.774 -3.421 1.00 96.81 198 GLU A C 1
ATOM 1562 O O . GLU A 1 198 ? 18.213 -1.809 -2.856 1.00 96.81 198 GLU A O 1
ATOM 1567 N N . ALA A 1 199 ? 16.675 -2.628 -4.260 1.00 96.31 199 ALA A N 1
ATOM 1568 C CA . ALA A 1 199 ? 16.065 -1.328 -4.533 1.00 96.31 199 ALA A CA 1
ATOM 1569 C C . ALA A 1 199 ? 15.418 -0.724 -3.276 1.00 96.31 199 ALA A C 1
ATOM 1571 O O . ALA A 1 199 ? 15.581 0.469 -3.022 1.00 96.31 199 ALA A O 1
ATOM 1572 N N . LEU A 1 200 ? 14.736 -1.540 -2.460 1.00 96.44 200 LEU A N 1
ATOM 1573 C CA . LEU A 1 200 ? 14.164 -1.103 -1.182 1.00 96.44 200 LEU A CA 1
ATOM 1574 C C . LEU A 1 200 ? 15.244 -0.701 -0.169 1.00 96.44 200 LEU A C 1
ATOM 1576 O O . LEU A 1 200 ? 15.033 0.233 0.601 1.00 96.44 200 LEU A O 1
ATOM 1580 N N . ARG A 1 201 ? 16.397 -1.380 -0.170 1.00 96.50 201 ARG A N 1
ATOM 1581 C CA . ARG A 1 201 ? 17.553 -1.018 0.663 1.00 96.50 201 ARG A CA 1
ATOM 1582 C C . ARG A 1 201 ? 18.233 0.263 0.174 1.00 96.50 201 ARG A C 1
ATOM 1584 O O . ARG A 1 201 ? 18.673 1.065 0.996 1.00 96.50 201 ARG A O 1
ATOM 1591 N N . TRP A 1 202 ? 18.381 0.413 -1.141 1.00 95.62 202 TRP A N 1
ATOM 1592 C CA . TRP A 1 202 ? 19.099 1.517 -1.773 1.00 95.62 202 TRP A CA 1
ATOM 1593 C C . TRP A 1 202 ? 18.327 2.833 -1.682 1.00 95.62 202 TRP A C 1
ATOM 1595 O O . TRP A 1 202 ? 18.887 3.817 -1.206 1.00 95.62 202 TRP A O 1
ATOM 1605 N N . GLU A 1 203 ? 17.050 2.831 -2.071 1.00 95.94 203 GLU A N 1
ATOM 1606 C CA . GLU A 1 203 ? 16.187 4.015 -2.057 1.00 95.94 203 GLU A CA 1
ATOM 1607 C C . GLU A 1 203 ? 14.797 3.645 -1.490 1.00 95.94 203 GLU A C 1
ATOM 1609 O O . GLU A 1 203 ? 13.853 3.368 -2.246 1.00 95.94 203 GLU A O 1
ATOM 1614 N N . PRO A 1 204 ? 14.650 3.599 -0.150 1.00 95.19 204 PRO A N 1
ATOM 1615 C CA . PRO A 1 204 ? 13.404 3.205 0.496 1.00 95.19 204 PRO A CA 1
ATOM 1616 C C . PRO A 1 204 ? 12.309 4.274 0.318 1.00 95.19 204 PRO A C 1
ATOM 1618 O O . PRO A 1 204 ? 12.535 5.446 0.623 1.00 95.19 204 PRO A O 1
ATOM 1621 N N . PRO A 1 205 ? 11.071 3.895 -0.060 1.00 92.75 205 PRO A N 1
ATOM 1622 C CA . PRO A 1 205 ? 9.951 4.837 -0.174 1.00 92.75 205 PRO A CA 1
ATOM 1623 C C . PRO A 1 205 ? 9.565 5.534 1.134 1.00 92.75 205 PRO A C 1
ATOM 1625 O O . PRO A 1 205 ? 8.986 6.617 1.110 1.00 92.75 205 PRO A O 1
ATOM 1628 N N . ILE A 1 206 ? 9.835 4.885 2.270 1.00 90.62 206 ILE A N 1
ATOM 1629 C CA . ILE A 1 206 ? 9.573 5.404 3.612 1.00 90.62 206 ILE A CA 1
ATOM 1630 C C . ILE A 1 206 ? 10.916 5.555 4.316 1.00 90.62 206 ILE A C 1
ATOM 1632 O O . ILE A 1 206 ? 11.580 4.567 4.619 1.00 90.62 206 ILE A O 1
ATOM 1636 N N . THR A 1 207 ? 11.300 6.792 4.610 1.00 91.12 207 THR A N 1
ATOM 1637 C CA . THR A 1 207 ? 12.601 7.110 5.220 1.00 91.12 207 THR A CA 1
ATOM 1638 C C . THR A 1 207 ? 12.540 7.251 6.738 1.00 91.12 207 THR A C 1
ATOM 1640 O O . THR A 1 207 ? 13.572 7.240 7.403 1.00 91.12 207 THR A O 1
ATOM 1643 N N . SER A 1 208 ? 11.343 7.391 7.314 1.00 88.69 208 SER A N 1
ATOM 1644 C CA . SER A 1 208 ? 11.167 7.496 8.761 1.00 88.69 208 SER A CA 1
ATOM 1645 C C . SER A 1 208 ? 9.769 7.074 9.200 1.00 88.69 208 SER A C 1
ATOM 1647 O O . SER A 1 208 ? 8.793 7.223 8.466 1.00 88.69 208 SER A O 1
ATOM 1649 N N . VAL A 1 209 ? 9.672 6.565 10.429 1.00 87.06 209 VAL A N 1
ATOM 1650 C CA . VAL A 1 209 ? 8.403 6.347 11.126 1.00 87.06 209 VAL A CA 1
ATOM 1651 C C . VAL A 1 209 ? 8.544 6.937 12.520 1.00 87.06 209 VAL A C 1
ATOM 1653 O O . VAL A 1 209 ? 9.461 6.587 13.261 1.00 87.06 209 VAL A O 1
ATOM 1656 N N . MET A 1 210 ? 7.646 7.847 12.882 1.00 85.56 210 MET A N 1
ATOM 1657 C CA . MET A 1 210 ? 7.726 8.545 14.162 1.00 85.56 210 MET A CA 1
ATOM 1658 C C . MET A 1 210 ? 7.372 7.620 15.333 1.00 85.56 210 MET A C 1
ATOM 1660 O O . MET A 1 210 ? 6.568 6.689 15.211 1.00 85.56 210 MET A O 1
ATOM 1664 N N . ARG A 1 211 ? 7.978 7.891 16.488 1.00 87.81 211 ARG A N 1
ATOM 1665 C CA . ARG A 1 211 ? 7.669 7.266 17.777 1.00 87.81 211 ARG A CA 1
ATOM 1666 C C . ARG A 1 211 ? 7.574 8.344 18.843 1.00 87.81 211 ARG A C 1
ATOM 1668 O O . ARG A 1 211 ? 8.194 9.397 18.723 1.00 87.81 211 ARG A O 1
ATOM 1675 N N . VAL A 1 212 ? 6.799 8.054 19.879 1.00 88.25 212 VAL A N 1
ATOM 1676 C CA . VAL A 1 212 ? 6.591 8.941 21.020 1.00 88.25 212 VAL A CA 1
ATOM 1677 C C . VAL A 1 212 ? 7.242 8.311 22.247 1.00 88.25 212 VAL A C 1
ATOM 1679 O O . VAL A 1 212 ? 7.027 7.133 22.526 1.00 88.25 212 VAL A O 1
ATOM 1682 N N . ALA A 1 213 ? 8.055 9.077 22.976 1.00 92.56 213 ALA A N 1
ATOM 1683 C CA . ALA A 1 213 ? 8.677 8.597 24.204 1.00 92.56 213 ALA A CA 1
ATOM 1684 C C . ALA A 1 213 ? 7.620 8.446 25.310 1.00 92.56 213 ALA A C 1
ATOM 1686 O O . ALA A 1 213 ? 7.015 9.428 25.747 1.00 92.56 213 ALA A O 1
ATOM 1687 N N . ALA A 1 214 ? 7.407 7.209 25.770 1.00 91.00 214 ALA A N 1
ATOM 1688 C CA . ALA A 1 214 ? 6.438 6.887 26.823 1.00 91.00 214 ALA A CA 1
ATOM 1689 C C . ALA A 1 214 ? 6.871 7.378 28.219 1.00 91.00 214 ALA A C 1
ATOM 1691 O O . ALA A 1 214 ? 6.048 7.546 29.119 1.00 91.00 214 ALA A O 1
ATOM 1692 N N . ARG A 1 215 ? 8.172 7.613 28.397 1.00 93.94 215 ARG A N 1
ATOM 1693 C CA . ARG A 1 215 ? 8.820 8.129 29.605 1.00 93.94 215 ARG A CA 1
ATOM 1694 C C . ARG A 1 215 ? 10.100 8.854 29.208 1.00 93.94 215 ARG A C 1
ATOM 1696 O O . ARG A 1 215 ? 10.614 8.592 28.121 1.00 93.94 215 ARG A O 1
ATOM 1703 N N . ASP A 1 216 ? 10.616 9.688 30.102 1.00 96.56 216 ASP A N 1
ATOM 1704 C CA . ASP A 1 216 ? 11.947 10.272 29.949 1.00 96.56 216 ASP A CA 1
ATOM 1705 C C . ASP A 1 216 ? 12.977 9.143 29.798 1.00 96.56 216 ASP A C 1
ATOM 1707 O O . ASP A 1 216 ? 12.949 8.153 30.543 1.00 96.56 216 ASP A O 1
ATOM 1711 N N . CYS A 1 217 ? 13.857 9.249 28.808 1.00 96.19 217 CYS A N 1
ATOM 1712 C CA . CYS A 1 217 ? 14.901 8.263 28.561 1.00 96.19 217 CYS A CA 1
ATOM 1713 C C . CYS A 1 217 ? 16.154 8.894 27.950 1.00 96.19 217 CYS A C 1
ATOM 1715 O O . CYS A 1 217 ? 16.146 10.042 27.516 1.00 96.19 217 CYS A O 1
ATOM 1717 N N . VAL A 1 218 ? 17.242 8.125 27.917 1.00 97.31 218 VAL A N 1
ATOM 1718 C CA . VAL A 1 218 ? 18.461 8.475 27.186 1.00 97.31 218 VAL A CA 1
ATOM 1719 C C . VAL A 1 218 ? 18.631 7.467 26.057 1.00 97.31 218 VAL A C 1
ATOM 1721 O O . VAL A 1 218 ? 18.640 6.262 26.311 1.00 97.31 218 VAL A O 1
ATOM 1724 N N . LEU A 1 219 ? 18.759 7.950 24.824 1.00 95.56 219 LEU A N 1
ATOM 1725 C CA . LEU A 1 219 ? 19.006 7.134 23.635 1.00 95.56 219 LEU A CA 1
ATOM 1726 C C . LEU A 1 219 ? 20.281 7.630 22.956 1.00 95.56 219 LEU A C 1
ATOM 1728 O O . LEU A 1 219 ? 20.367 8.803 22.606 1.00 95.56 219 LEU A O 1
ATOM 1732 N N . ASP A 1 220 ? 21.285 6.761 22.824 1.00 96.00 220 ASP A N 1
ATOM 1733 C CA . ASP A 1 220 ? 22.610 7.095 22.273 1.00 96.00 220 ASP A CA 1
ATOM 1734 C C . ASP A 1 220 ? 23.230 8.373 22.877 1.00 96.00 220 ASP A C 1
ATOM 1736 O O . ASP A 1 220 ? 23.813 9.210 22.190 1.00 96.00 220 ASP A O 1
ATOM 1740 N N . GLY A 1 221 ? 23.082 8.538 24.197 1.00 96.25 221 GLY A N 1
ATOM 1741 C CA . GLY A 1 221 ? 23.597 9.693 24.942 1.00 96.25 221 GLY A CA 1
ATOM 1742 C C . GLY A 1 221 ? 22.769 10.976 24.806 1.00 96.25 221 GLY A C 1
ATOM 1743 O O . GLY A 1 221 ? 23.172 12.010 25.333 1.00 96.25 221 GLY A O 1
ATOM 1744 N N . VAL A 1 222 ? 21.618 10.928 24.130 1.00 97.00 222 VAL A N 1
ATOM 1745 C CA . VAL A 1 222 ? 20.690 12.056 23.987 1.00 97.00 222 VAL A CA 1
ATOM 1746 C C . VAL A 1 222 ? 19.519 11.885 24.948 1.00 97.00 222 VAL A C 1
ATOM 1748 O O . VAL A 1 222 ? 18.830 10.867 24.913 1.00 97.00 222 VAL A O 1
ATOM 1751 N N . GLU A 1 223 ? 19.272 12.888 25.791 1.00 97.31 223 GLU A N 1
ATOM 1752 C CA . GLU A 1 223 ? 18.071 12.946 26.628 1.00 97.31 223 GLU A CA 1
ATOM 1753 C C . GLU A 1 223 ? 16.824 13.175 25.761 1.00 97.31 223 GLU A C 1
ATOM 1755 O O . GLU A 1 223 ? 16.753 14.124 24.976 1.00 97.31 223 GLU A O 1
ATOM 1760 N N . ILE A 1 224 ? 15.831 12.302 25.913 1.00 96.25 224 ILE A N 1
ATOM 1761 C CA . ILE A 1 224 ? 14.539 12.363 25.235 1.00 96.25 224 ILE A CA 1
ATOM 1762 C C . ILE A 1 224 ? 13.452 12.454 26.313 1.00 96.25 224 ILE A C 1
ATOM 1764 O O . ILE A 1 224 ? 13.213 11.469 27.018 1.00 96.25 224 ILE A O 1
ATOM 1768 N N . PRO A 1 225 ? 12.779 13.607 26.461 1.00 95.06 225 PRO A N 1
ATOM 1769 C CA . PRO A 1 225 ? 11.697 13.746 27.422 1.00 95.06 225 PRO A CA 1
ATOM 1770 C C . PRO A 1 225 ? 10.449 12.988 26.957 1.00 95.06 225 PRO A C 1
ATOM 1772 O O . PRO A 1 225 ? 10.181 12.852 25.758 1.00 95.06 225 PRO A O 1
ATOM 1775 N N . ARG A 1 226 ? 9.640 12.547 27.919 1.00 93.94 226 ARG A N 1
ATOM 1776 C CA . ARG A 1 226 ? 8.289 12.043 27.692 1.00 93.94 226 ARG A CA 1
ATOM 1777 C C . ARG A 1 226 ? 7.474 13.097 26.949 1.00 93.94 226 ARG A C 1
ATOM 1779 O O . ARG A 1 226 ? 7.476 14.273 27.314 1.00 93.94 226 ARG A O 1
ATOM 1786 N N . ALA A 1 227 ? 6.715 12.672 25.944 1.00 83.69 227 ALA A N 1
ATOM 1787 C CA . ALA A 1 227 ? 5.813 13.594 25.269 1.00 83.69 227 ALA A CA 1
ATOM 1788 C C . ALA A 1 227 ? 4.649 14.025 26.186 1.00 83.69 227 ALA A C 1
ATOM 1790 O O . ALA A 1 227 ? 4.135 13.211 26.964 1.00 83.69 227 ALA A O 1
ATOM 1791 N N . PRO A 1 228 ? 4.200 15.289 26.092 1.00 75.12 228 PRO A N 1
ATOM 1792 C CA . PRO A 1 228 ? 3.065 15.777 26.864 1.00 75.12 228 PRO A CA 1
ATOM 1793 C C . PRO A 1 228 ? 1.800 14.969 26.545 1.00 75.12 228 PRO A C 1
ATOM 1795 O O . PRO A 1 228 ? 1.552 14.582 25.407 1.00 75.12 228 PRO A O 1
ATOM 1798 N N . THR A 1 229 ? 0.991 14.706 27.572 1.00 55.56 229 THR A N 1
ATOM 1799 C CA . THR A 1 229 ? -0.136 13.754 27.526 1.00 55.56 229 THR A CA 1
ATOM 1800 C C . THR A 1 229 ? -1.354 14.278 26.743 1.00 55.56 229 THR A C 1
ATOM 1802 O O . THR A 1 229 ? -2.314 13.545 26.539 1.00 55.56 229 THR A O 1
ATOM 1805 N N . SER A 1 230 ? -1.328 15.531 26.277 1.00 42.19 230 SER A N 1
ATOM 1806 C CA . SER A 1 230 ? -2.416 16.165 25.528 1.00 42.19 230 SER A CA 1
ATOM 1807 C C . SER A 1 230 ? -2.137 16.188 24.019 1.00 42.19 230 SER A C 1
ATOM 1809 O O . SER A 1 230 ? -1.586 17.153 23.489 1.00 42.19 230 SER A O 1
ATOM 1811 N N . THR A 1 231 ? -2.551 15.158 23.289 1.00 41.19 231 THR A N 1
ATOM 1812 C CA . THR A 1 231 ? -2.627 15.190 21.819 1.00 41.19 231 THR A CA 1
ATOM 1813 C C . THR A 1 231 ? -4.004 15.684 21.367 1.00 41.19 231 THR A C 1
ATOM 1815 O O . THR A 1 231 ? -4.822 14.937 20.845 1.00 41.19 231 THR A O 1
ATOM 1818 N N . SER A 1 232 ? -4.259 16.980 21.552 1.00 33.88 232 SER A N 1
ATOM 1819 C CA . SER A 1 232 ? -5.307 17.713 20.824 1.00 33.88 232 SER A CA 1
ATOM 1820 C C . SER A 1 232 ? -4.845 19.137 20.507 1.00 33.88 232 SER A C 1
ATOM 1822 O O . SER A 1 232 ? -5.510 20.120 20.819 1.00 33.88 232 SER A O 1
ATOM 1824 N N . ALA A 1 233 ? -3.660 19.275 19.929 1.00 32.34 233 ALA A N 1
ATOM 1825 C CA . ALA A 1 233 ? -3.261 20.534 19.327 1.00 32.34 233 ALA A CA 1
ATOM 1826 C C . ALA A 1 233 ? -2.406 20.217 18.108 1.00 32.34 233 ALA A C 1
ATOM 1828 O O . ALA A 1 233 ? -1.284 19.723 18.234 1.00 32.34 233 ALA A O 1
ATOM 1829 N N . SER A 1 234 ? -2.958 20.479 16.923 1.00 33.75 234 SER A N 1
ATOM 1830 C CA . SER A 1 234 ? -2.137 20.702 15.737 1.00 33.75 234 SER A CA 1
ATOM 1831 C C . SER A 1 234 ? -1.077 21.759 16.070 1.00 33.75 234 SER A C 1
ATOM 1833 O O . SER A 1 234 ? -1.369 22.690 16.831 1.00 33.75 234 SER A O 1
ATOM 1835 N N . PRO A 1 235 ? 0.152 21.643 15.541 1.00 36.06 235 PRO A N 1
ATOM 1836 C CA . PRO A 1 235 ? 1.143 22.687 15.741 1.00 36.06 235 PRO A CA 1
ATOM 1837 C C . PRO A 1 235 ? 0.585 24.002 15.171 1.00 36.06 235 PRO A C 1
ATOM 1839 O O . PRO A 1 235 ? 0.018 23.988 14.075 1.00 36.06 235 PRO A O 1
ATOM 1842 N N . PRO A 1 236 ? 0.699 25.139 15.882 1.00 30.98 236 PRO A N 1
ATOM 1843 C CA . PRO A 1 236 ? 0.293 26.416 15.316 1.00 30.98 236 PRO A CA 1
ATOM 1844 C C . PRO A 1 236 ? 1.151 26.713 14.075 1.00 30.98 236 PRO A C 1
ATOM 1846 O O . PRO A 1 236 ? 2.328 26.329 14.051 1.00 30.98 236 PRO A O 1
ATOM 1849 N N . PRO A 1 237 ? 0.610 27.407 13.056 1.00 37.72 237 PRO A N 1
ATOM 1850 C CA . PRO A 1 237 ? 1.392 27.823 11.900 1.00 37.72 237 PRO A CA 1
ATOM 1851 C C . PRO A 1 237 ? 2.473 28.794 12.385 1.00 37.72 237 PRO A C 1
ATOM 1853 O O . PRO A 1 237 ? 2.206 29.953 12.703 1.00 37.72 237 PRO A O 1
ATOM 1856 N N . THR A 1 238 ? 3.708 28.314 12.521 1.00 40.09 238 THR A N 1
ATOM 1857 C CA . THR A 1 238 ? 4.822 29.101 13.052 1.00 40.09 238 THR A CA 1
ATOM 1858 C C . THR A 1 238 ? 5.347 30.064 11.995 1.00 40.09 238 THR A C 1
ATOM 1860 O O . THR A 1 238 ? 6.381 29.864 11.365 1.00 40.09 238 THR A O 1
ATOM 1863 N N . GLY A 1 239 ? 4.662 31.197 11.869 1.00 39.12 239 GLY A N 1
ATOM 1864 C CA . GLY A 1 239 ? 5.259 32.451 11.430 1.00 39.12 239 GLY A CA 1
ATOM 1865 C C . GLY A 1 239 ? 6.128 33.038 12.541 1.00 39.12 239 GLY A C 1
ATOM 1866 O O . GLY A 1 239 ? 5.771 34.049 13.127 1.00 39.12 239 GLY A O 1
ATOM 1867 N N . THR A 1 240 ? 7.242 32.393 12.892 1.00 34.34 240 THR A N 1
ATOM 1868 C CA . THR A 1 240 ? 8.374 33.047 13.577 1.00 34.34 240 THR A CA 1
ATOM 1869 C C . THR A 1 240 ? 9.585 32.120 13.610 1.00 34.34 240 THR A C 1
ATOM 1871 O O . THR A 1 240 ? 9.599 31.078 14.261 1.00 34.34 240 THR A O 1
ATOM 1874 N N . ARG A 1 241 ? 10.643 32.525 12.900 1.00 39.66 241 ARG A N 1
ATOM 1875 C CA . ARG A 1 241 ? 11.975 31.917 12.963 1.00 39.66 241 ARG A CA 1
ATOM 1876 C C . ARG A 1 241 ? 12.500 31.957 14.402 1.00 39.66 241 ARG A C 1
ATOM 1878 O O . ARG A 1 241 ? 12.981 32.991 14.857 1.00 39.66 241 ARG A O 1
ATOM 1885 N N . ARG A 1 242 ? 12.536 30.806 15.070 1.00 28.11 242 ARG A N 1
ATOM 1886 C CA . ARG A 1 242 ? 13.565 30.512 16.072 1.00 28.11 242 ARG A CA 1
ATOM 1887 C C . ARG A 1 242 ? 14.217 29.197 15.682 1.00 28.11 242 ARG A C 1
ATOM 1889 O O . ARG A 1 242 ? 13.566 28.165 15.598 1.00 28.11 242 ARG A O 1
ATOM 1896 N N . ALA A 1 243 ? 15.496 29.282 15.336 1.00 35.50 243 ALA A N 1
ATOM 1897 C CA . ALA A 1 243 ? 16.293 28.165 14.868 1.00 35.50 243 ALA A CA 1
ATOM 1898 C C . ALA A 1 243 ? 16.526 27.170 16.010 1.00 35.50 243 ALA A C 1
ATOM 1900 O O . ALA A 1 243 ? 17.498 27.280 16.754 1.00 35.50 243 ALA A O 1
ATOM 1901 N N . THR A 1 244 ? 15.646 26.183 16.136 1.00 31.64 244 THR A N 1
ATOM 1902 C CA . THR A 1 244 ? 15.964 24.952 16.854 1.00 31.64 244 THR A CA 1
ATOM 1903 C C . THR A 1 244 ? 16.785 24.097 15.895 1.00 31.64 244 THR A C 1
ATOM 1905 O O . THR A 1 244 ? 16.275 23.591 14.898 1.00 31.64 244 THR A O 1
ATOM 1908 N N . ARG A 1 245 ? 18.099 24.015 16.129 1.00 27.86 245 ARG A N 1
ATOM 1909 C CA . ARG A 1 245 ? 18.994 23.133 15.372 1.00 27.86 245 ARG A CA 1
ATOM 1910 C C . ARG A 1 245 ? 18.600 21.681 15.641 1.00 27.86 245 ARG A C 1
ATOM 1912 O O . ARG A 1 245 ? 19.054 21.091 16.615 1.00 27.86 245 ARG A O 1
ATOM 1919 N N . THR A 1 246 ? 17.807 21.095 14.755 1.00 31.11 246 THR A N 1
ATOM 1920 C CA . THR A 1 246 ? 17.689 19.642 14.634 1.00 31.11 246 THR A CA 1
ATOM 1921 C C . THR A 1 246 ? 19.030 19.120 14.114 1.00 31.11 246 THR A C 1
ATOM 1923 O O . THR A 1 246 ? 19.375 19.332 12.952 1.00 31.11 246 THR A O 1
ATOM 1926 N N . ARG A 1 247 ? 19.851 18.510 14.980 1.00 27.50 247 ARG A N 1
ATOM 1927 C CA . ARG A 1 247 ? 21.056 17.789 14.541 1.00 27.50 247 ARG A CA 1
ATOM 1928 C C . ARG A 1 247 ? 20.617 16.452 13.960 1.00 27.50 247 ARG A C 1
ATOM 1930 O O . ARG A 1 247 ? 20.394 15.498 14.693 1.00 27.50 247 ARG A O 1
ATOM 1937 N N . THR A 1 248 ? 20.522 16.387 12.639 1.00 31.27 248 THR A N 1
ATOM 1938 C CA . THR A 1 248 ? 20.516 15.119 11.910 1.00 31.27 248 THR A CA 1
ATOM 1939 C C . THR A 1 248 ? 21.903 14.493 12.062 1.00 31.27 248 THR A C 1
ATOM 1941 O O . THR A 1 248 ? 22.890 15.042 11.567 1.00 31.27 248 THR A O 1
ATOM 1944 N N . VAL A 1 249 ? 22.013 13.382 12.790 1.00 31.47 249 VAL A N 1
ATOM 1945 C CA . VAL A 1 249 ? 23.258 12.608 12.870 1.00 31.47 249 VAL A CA 1
ATOM 1946 C C . VAL A 1 249 ? 23.377 11.798 11.580 1.00 31.47 249 VAL A C 1
ATOM 1948 O O . VAL A 1 249 ? 22.757 10.754 11.424 1.00 31.47 249 VAL A O 1
ATOM 1951 N N . SER A 1 250 ? 24.138 12.328 10.622 1.00 30.20 250 SER A N 1
ATOM 1952 C CA . SER A 1 250 ? 24.559 11.620 9.411 1.00 30.20 250 SER A CA 1
ATOM 1953 C C . SER A 1 250 ? 25.885 10.918 9.697 1.00 30.20 250 SER A C 1
ATOM 1955 O O . SER A 1 250 ? 26.923 11.575 9.777 1.00 30.20 250 SER A O 1
ATOM 1957 N N . THR A 1 251 ? 25.882 9.594 9.814 1.00 34.88 251 THR A N 1
ATOM 1958 C CA . THR A 1 251 ? 27.104 8.786 9.873 1.00 34.88 251 THR A CA 1
ATOM 1959 C C . THR A 1 251 ? 27.673 8.603 8.460 1.00 34.88 251 THR A C 1
ATOM 1961 O O . THR A 1 251 ? 27.210 7.774 7.683 1.00 34.88 251 THR A O 1
ATOM 1964 N N . ARG A 1 252 ? 28.693 9.393 8.092 1.00 28.23 252 ARG A N 1
ATOM 1965 C CA . ARG A 1 252 ? 29.599 9.057 6.975 1.00 28.23 252 ARG A CA 1
ATOM 1966 C C . ARG A 1 252 ? 30.870 8.418 7.546 1.00 28.23 252 ARG A C 1
ATOM 1968 O O . ARG A 1 252 ? 31.393 8.956 8.518 1.00 28.23 252 ARG A O 1
ATOM 1975 N N . PRO A 1 253 ? 31.397 7.332 6.957 1.00 35.56 253 PRO A N 1
ATOM 1976 C CA . PRO A 1 253 ? 32.672 6.767 7.377 1.00 35.56 253 PRO A CA 1
ATOM 1977 C C . PRO A 1 253 ? 33.838 7.618 6.848 1.00 35.56 253 PRO A C 1
ATOM 1979 O O . PRO A 1 253 ? 33.883 7.975 5.667 1.00 35.56 253 PRO A O 1
ATOM 1982 N N . GLU A 1 254 ? 34.776 7.957 7.733 1.00 33.81 254 GLU A N 1
ATOM 1983 C CA . 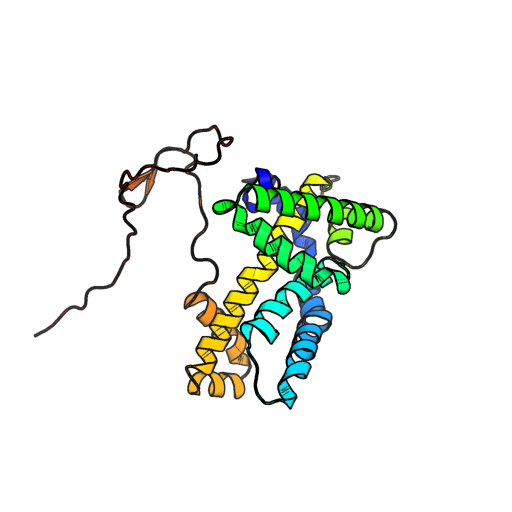GLU A 1 254 ? 36.028 8.642 7.403 1.00 33.81 254 GLU A CA 1
ATOM 1984 C C . GLU A 1 254 ? 36.937 7.749 6.546 1.00 33.81 254 GLU A C 1
ATOM 1986 O O . GLU A 1 254 ? 37.210 6.594 6.872 1.00 33.81 254 GLU A O 1
ATOM 1991 N N . LYS A 1 255 ? 37.443 8.312 5.444 1.00 33.44 255 LYS A N 1
ATOM 1992 C CA . LYS A 1 255 ? 38.549 7.740 4.673 1.00 33.44 255 LYS A CA 1
ATOM 1993 C C . LYS A 1 255 ? 39.835 7.871 5.489 1.00 33.44 255 LYS A C 1
ATOM 1995 O O . LYS A 1 255 ? 40.379 8.964 5.608 1.00 33.44 255 LYS A O 1
ATOM 2000 N N . THR A 1 256 ? 40.364 6.758 5.983 1.00 36.72 256 THR A N 1
ATOM 2001 C CA . THR A 1 256 ? 41.757 6.669 6.437 1.00 36.72 256 THR A CA 1
ATOM 2002 C C . THR A 1 256 ? 42.704 6.779 5.244 1.00 36.72 256 THR A C 1
ATOM 2004 O O . THR A 1 256 ? 42.799 5.862 4.430 1.00 36.72 256 THR A O 1
ATOM 2007 N N . SER A 1 257 ? 43.424 7.895 5.155 1.00 33.56 257 SER A N 1
ATOM 2008 C CA . SER A 1 257 ? 44.645 8.037 4.363 1.00 33.56 257 SER A CA 1
ATOM 2009 C C . SER A 1 257 ? 45.785 7.263 5.033 1.00 33.56 257 SER A C 1
ATOM 2011 O O . SER A 1 257 ? 46.115 7.535 6.189 1.00 33.56 257 SER A O 1
ATOM 2013 N N . ARG A 1 258 ? 46.411 6.328 4.314 1.00 37.53 258 ARG A N 1
ATOM 2014 C CA . ARG A 1 258 ? 47.755 5.830 4.631 1.00 37.53 258 ARG A CA 1
ATOM 2015 C C . ARG A 1 258 ? 48.709 6.295 3.531 1.00 37.53 258 ARG A C 1
ATOM 2017 O O . ARG A 1 258 ? 48.441 5.990 2.376 1.00 37.53 258 ARG A O 1
ATOM 2024 N N . THR A 1 259 ? 49.738 7.021 3.984 1.00 42.91 259 THR A N 1
ATOM 2025 C CA . THR A 1 259 ? 51.091 7.256 3.422 1.00 42.91 259 THR A CA 1
ATOM 2026 C C . THR A 1 259 ? 51.242 7.416 1.922 1.00 42.91 259 THR A C 1
ATOM 202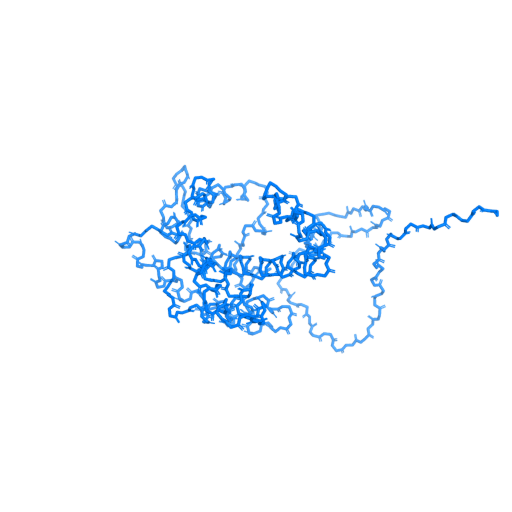8 O O . THR A 1 259 ? 51.094 6.403 1.209 1.00 42.91 259 THR A O 1
#

Organism: NCBI:txid1299334

Sequence (259 aa):
MGPVMGRTLLELEGAEHRASRALVSPSFRTTLLERWRSELVEVVVDELIDRFAPRGRAELVREFTFAFPVQVIARIMGLPRADYPRFQRLSIELLNVVYDWDRGIAASAALKEYFATVLAERRRDPQDDLISTLAQ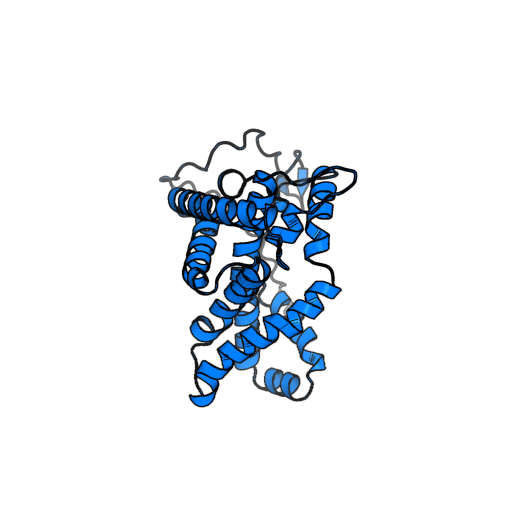SEIDGARLTDDEIFAFLLLILPAGVETTYRASGNLLTALLCEPALLDAVRADRVLVRGALEEALRWEPPITSVMRVAARDCVLDGVEIPRAPTSTSASPPPTGTRRATRTRTVSTRPEKTSRT

Secondary structure (DSSP, 8-state):
-HHHH-S-GGG--HHHHHHHHHHHGGGG-HHHHHHHIIIIIHHHHHHHHHTTGGGT---HIIIIITTHHHHHHHHHTT--GGGHHHHHHHHHHHHGGGT-HHHHHHHHHHHHHHHHHHHHHHHHS--SSHHHHHHH-EETTEE--HHHHHHHHHHHHHHHHHHHHHHHHHHHHHHHH-HHHHHHHHH-TTHHHHHHHHHHHHS-S--------SS-EEETTEEEPPPPS----PPP---S-----------PPP-----

pLDDT: mean 85.04, std 19.17, range [27.5, 98.12]

InterPro domains:
  IPR001128 Cytochrome P450 [PF00067] (107-225)
  IPR002397 Cytochrome P450, B-class [PR00359] (12-23)
  IPR002397 Cytochrome P450, B-class [PR00359] (59-75)
  IPR002397 Cytochrome P450, B-class [PR00359] (76-91)
  IPR002397 Cytochrome P450, B-class [PR00359] (113-135)
  IPR002397 Cytochrome P450, B-class [PR00359] (194-205)
  IPR002397 Cytochrome P450, B-class [PR00359] (211-238)
  IPR036396 Cytochrome P450 superfamily [G3DSA:1.10.630.10] (1-241)
  IPR036396 Cytochrome P450 superfamily [SSF48264] (3-226)